Protein AF-A0AAV8XTF5-F1 (afdb_monomer_lite)

Sequence (205 aa):
MVLVPHVSVGIPQQLALTKILDKNVEILLPFRSWELVEFPSLSQTTRHTWPVKTTTKLETPRHVVVAFQINRKNKVTSNMSTFDNCNLTNIRVFLNSERYPYNDLFIDFKDNKYATLYEMFSNFRHSYYEIGNEPIFTPKEFKSISPITHIDCSRQKETIQSGSVVMRIEFETSENIPNDTTAYCLILHDRLFRYNPLTKIVRQV

Organism: NCBI:txid1586634

Foldseek 3Di:
DDDDDDDDDDPVVVVVVVVCQVVQPWDKDKDKDKDKFKDFWDFQDQKDKFFTDKAWPLFQFFKKKKFKDAPPPPPPPDDPQFTAPLQWQFKWKDFPPDIFPPDTQRAGLVVLSCVVQVVLQQCCCCVPVVDDRDHPDDSVCCNGGNSMGMTGPNPPDPDPDGDIITMMMMTGHPGTGDTRMMMMMMTMGMWMWIARPNVRDIDTD

pLDDT: mean 88.52, std 10.08, range [40.69, 97.94]

Structure (mmCIF, N/CA/C/O backbone):
data_AF-A0AAV8XTF5-F1
#
_entry.id   AF-A0AAV8XTF5-F1
#
loop_
_atom_site.group_PDB
_atom_site.id
_atom_site.type_symbol
_atom_site.label_atom_id
_atom_site.label_alt_id
_atom_site.label_comp_id
_atom_site.label_asym_id
_atom_site.label_entity_id
_atom_site.label_seq_id
_atom_site.pdbx_PDB_ins_code
_atom_site.Cartn_x
_atom_site.Cartn_y
_atom_site.Cartn_z
_atom_site.occupancy
_atom_site.B_iso_or_equiv
_atom_site.auth_seq_id
_atom_site.auth_comp_id
_atom_site.auth_asym_id
_atom_site.auth_atom_id
_atom_site.pdbx_PDB_model_num
ATOM 1 N N . MET A 1 1 ? 37.368 9.298 3.734 1.00 45.44 1 MET A N 1
ATOM 2 C CA . MET A 1 1 ? 37.425 8.933 2.303 1.00 45.44 1 MET A CA 1
ATOM 3 C C . MET A 1 1 ? 36.685 7.613 2.153 1.00 45.44 1 MET A C 1
ATOM 5 O O . MET A 1 1 ? 37.151 6.624 2.698 1.00 45.44 1 MET A O 1
ATOM 9 N N . VAL A 1 2 ? 35.487 7.607 1.563 1.00 40.69 2 VAL A N 1
ATOM 10 C CA . VAL A 1 2 ? 34.704 6.370 1.386 1.00 40.69 2 VAL A CA 1
ATOM 11 C C . VAL A 1 2 ? 35.238 5.670 0.137 1.00 40.69 2 VAL A C 1
ATOM 13 O O . VAL A 1 2 ? 35.158 6.233 -0.952 1.00 40.69 2 VAL A O 1
ATOM 16 N N . LEU A 1 3 ? 35.843 4.488 0.295 1.00 48.44 3 LEU A N 1
ATOM 17 C CA . LEU A 1 3 ? 36.238 3.646 -0.834 1.00 48.44 3 LEU A CA 1
ATOM 18 C C . LEU A 1 3 ? 34.961 3.110 -1.489 1.00 48.44 3 LEU A C 1
ATOM 20 O O . LEU A 1 3 ? 34.275 2.266 -0.916 1.00 48.44 3 LEU A O 1
ATOM 24 N N . VAL A 1 4 ? 34.634 3.605 -2.679 1.00 67.88 4 VAL A N 1
ATOM 25 C CA . VAL A 1 4 ? 33.615 2.979 -3.524 1.00 67.88 4 VAL A CA 1
ATOM 26 C C . VAL A 1 4 ? 34.281 1.774 -4.199 1.00 67.88 4 VAL A C 1
ATOM 28 O O . VAL A 1 4 ? 35.290 1.963 -4.882 1.00 67.88 4 VAL A O 1
ATOM 31 N N . PRO A 1 5 ? 33.791 0.540 -3.998 1.00 63.28 5 PRO A N 1
ATOM 32 C CA . PRO A 1 5 ? 34.391 -0.641 -4.605 1.00 63.28 5 PRO A CA 1
ATOM 33 C C . PRO A 1 5 ? 34.306 -0.549 -6.132 1.00 63.28 5 PRO A C 1
ATOM 35 O O . PRO A 1 5 ? 33.228 -0.392 -6.704 1.00 63.28 5 PRO A O 1
ATOM 38 N N . HIS A 1 6 ? 35.459 -0.638 -6.794 1.00 64.75 6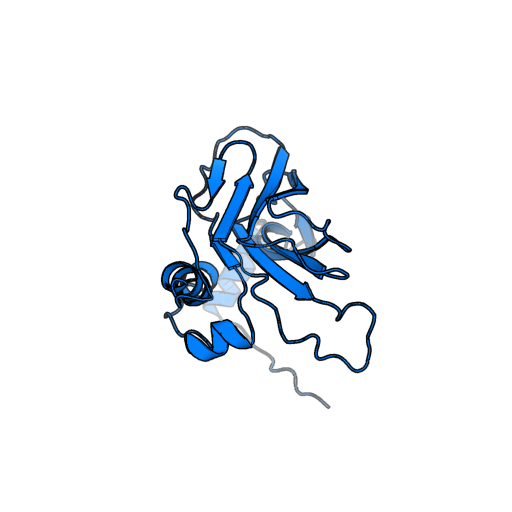 HIS A N 1
ATOM 39 C CA . HIS A 1 6 ? 35.542 -0.617 -8.248 1.00 64.75 6 HIS A CA 1
ATOM 40 C C . HIS A 1 6 ? 35.302 -2.030 -8.786 1.00 64.75 6 HIS A C 1
ATOM 42 O O . HIS A 1 6 ? 36.199 -2.872 -8.787 1.00 64.75 6 HIS A O 1
ATOM 48 N N . VAL A 1 7 ? 34.073 -2.301 -9.222 1.00 75.12 7 VAL A N 1
ATOM 49 C CA . VAL A 1 7 ? 33.708 -3.580 -9.839 1.00 75.12 7 VAL A CA 1
ATOM 50 C C . VAL A 1 7 ? 34.097 -3.537 -11.318 1.00 75.12 7 VAL A C 1
ATOM 52 O O . VAL A 1 7 ? 33.548 -2.745 -12.080 1.00 75.12 7 VAL A O 1
ATOM 55 N N . SER A 1 8 ? 35.050 -4.373 -11.732 1.00 79.62 8 SER A N 1
ATOM 56 C CA . SER A 1 8 ? 35.396 -4.581 -13.142 1.00 79.62 8 SER A CA 1
ATOM 57 C C . SER A 1 8 ? 34.746 -5.857 -13.676 1.00 79.62 8 SER A C 1
ATOM 59 O O . SER A 1 8 ? 34.614 -6.861 -12.978 1.00 79.62 8 SER A O 1
ATOM 61 N N . VAL A 1 9 ? 34.315 -5.812 -14.933 1.00 82.50 9 VAL A N 1
ATOM 62 C CA . VAL A 1 9 ? 33.762 -6.978 -15.627 1.00 82.50 9 VAL A CA 1
ATOM 63 C C . VAL A 1 9 ? 34.886 -7.895 -16.113 1.00 82.50 9 VAL A C 1
ATOM 65 O O . VAL A 1 9 ? 35.964 -7.428 -16.479 1.00 82.50 9 VAL A O 1
ATOM 68 N N . GLY A 1 10 ? 34.631 -9.203 -16.148 1.00 87.94 10 GLY A N 1
ATOM 69 C CA . GLY A 1 10 ? 35.534 -10.152 -16.798 1.00 87.94 10 GLY A CA 1
ATOM 70 C C . GLY A 1 10 ? 35.640 -9.892 -18.305 1.00 87.94 10 GLY A C 1
ATOM 71 O O . GLY A 1 10 ? 34.723 -9.348 -18.924 1.00 87.94 10 GLY A O 1
ATOM 72 N N . ILE A 1 11 ? 36.753 -10.314 -18.912 1.00 83.44 11 ILE A N 1
ATOM 73 C CA . ILE A 1 11 ? 37.034 -10.130 -20.350 1.00 83.44 11 ILE A CA 1
ATOM 74 C C . ILE A 1 11 ? 35.876 -10.620 -21.254 1.00 83.44 11 ILE A C 1
ATOM 76 O O . ILE A 1 11 ? 35.511 -9.897 -22.185 1.00 83.44 11 ILE A O 1
ATOM 80 N N . PRO A 1 12 ? 35.231 -11.781 -21.000 1.00 86.31 12 PRO A N 1
ATOM 81 C CA . PRO A 1 12 ? 34.096 -12.230 -21.814 1.00 86.31 12 PRO A CA 1
ATOM 82 C C . PRO A 1 12 ? 32.889 -11.283 -21.751 1.00 86.31 12 PRO A C 1
ATOM 84 O O . PRO A 1 12 ? 32.272 -10.989 -22.775 1.00 86.31 12 PRO A O 1
ATOM 87 N N . GLN A 1 13 ? 32.563 -10.779 -20.559 1.00 85.62 13 GLN A N 1
ATOM 88 C CA . GLN A 1 13 ? 31.460 -9.843 -20.341 1.00 85.62 13 GLN A CA 1
ATOM 89 C C . GLN A 1 13 ? 31.774 -8.476 -20.953 1.00 85.62 13 GLN A C 1
ATOM 91 O O . GLN A 1 13 ? 30.894 -7.854 -21.544 1.00 85.62 13 GLN A O 1
ATOM 96 N N . GLN A 1 14 ? 33.033 -8.038 -20.881 1.00 85.56 14 GLN A N 1
ATOM 97 C CA . GLN A 1 14 ? 33.496 -6.818 -21.535 1.00 85.56 14 GLN A CA 1
ATOM 98 C C . GLN A 1 14 ? 33.287 -6.888 -23.053 1.00 85.56 14 GLN A C 1
ATOM 100 O O . GLN A 1 14 ? 32.662 -5.997 -23.617 1.00 85.56 14 GLN A O 1
ATOM 105 N N . LEU A 1 15 ? 33.717 -7.976 -23.701 1.00 86.00 15 LEU A N 1
ATOM 106 C CA . LEU A 1 15 ? 33.500 -8.208 -25.136 1.00 86.00 15 LEU A CA 1
ATOM 107 C C . LEU A 1 15 ? 32.011 -8.211 -25.515 1.00 86.00 15 LEU A C 1
ATOM 109 O O . LEU A 1 15 ? 31.638 -7.687 -26.565 1.00 86.00 15 LEU A O 1
ATOM 113 N N . ALA A 1 16 ? 31.152 -8.796 -24.676 1.00 83.62 16 ALA A N 1
ATOM 114 C CA . ALA A 1 16 ? 29.708 -8.793 -24.900 1.00 83.62 16 ALA A CA 1
ATOM 115 C C . ALA A 1 16 ? 29.118 -7.374 -24.826 1.00 83.62 16 ALA A C 1
ATOM 117 O O . ALA A 1 16 ? 28.351 -6.985 -25.706 1.00 83.62 16 ALA A O 1
ATOM 118 N N . LEU A 1 17 ? 29.517 -6.585 -23.825 1.00 81.94 17 LEU A N 1
ATOM 119 C CA . LEU A 1 17 ? 29.091 -5.192 -23.669 1.00 81.94 17 LEU A CA 1
ATOM 120 C C . LEU A 1 17 ? 29.590 -4.310 -24.821 1.00 81.94 17 LEU A C 1
ATOM 122 O O . LEU A 1 17 ? 28.820 -3.506 -25.344 1.00 81.94 17 LEU A O 1
ATOM 126 N N . THR A 1 18 ? 30.832 -4.500 -25.280 1.00 82.69 18 THR A N 1
ATOM 127 C CA . THR A 1 18 ? 31.373 -3.789 -26.451 1.00 82.69 18 THR A CA 1
ATOM 128 C C . THR A 1 18 ? 30.574 -4.103 -27.716 1.00 82.69 18 THR A C 1
ATOM 130 O O . THR A 1 18 ? 30.211 -3.188 -28.441 1.00 82.69 18 THR A O 1
ATOM 133 N N . LYS A 1 19 ? 30.168 -5.360 -27.942 1.00 83.94 19 LYS A N 1
ATOM 134 C CA . LYS A 1 19 ? 29.296 -5.706 -29.083 1.00 83.94 19 LYS A CA 1
ATOM 135 C C . LYS A 1 19 ? 27.919 -5.033 -29.023 1.00 83.94 19 LYS A C 1
ATOM 137 O O . LYS A 1 19 ? 27.348 -4.738 -30.070 1.00 83.94 19 LYS A O 1
ATOM 142 N N . ILE A 1 20 ? 27.362 -4.833 -27.826 1.00 81.12 20 ILE A N 1
ATOM 143 C CA . ILE A 1 20 ? 26.090 -4.112 -27.631 1.00 81.12 20 ILE A CA 1
ATOM 144 C C . ILE A 1 20 ? 26.273 -2.622 -27.954 1.00 81.12 20 ILE A C 1
ATOM 146 O O . ILE A 1 20 ? 25.430 -2.041 -28.639 1.00 81.12 20 ILE A O 1
ATOM 150 N N . LEU A 1 21 ? 27.394 -2.038 -27.513 1.00 80.81 21 LEU A N 1
ATOM 151 C CA . LEU A 1 21 ? 27.802 -0.665 -27.826 1.00 80.81 21 LEU A CA 1
ATOM 152 C C . LEU A 1 21 ? 27.981 -0.453 -29.336 1.00 80.81 21 LEU A C 1
ATOM 154 O O . LEU A 1 21 ? 27.374 0.461 -29.888 1.00 80.81 21 LEU A O 1
ATOM 158 N N . ASP A 1 22 ? 28.734 -1.328 -30.007 1.00 82.62 22 ASP A N 1
ATOM 159 C CA . ASP A 1 22 ? 29.030 -1.230 -31.444 1.00 82.62 22 ASP A CA 1
ATOM 160 C C . ASP A 1 22 ? 27.765 -1.317 -32.307 1.00 82.62 22 ASP A C 1
ATOM 162 O O . ASP A 1 22 ? 27.651 -0.661 -33.341 1.00 82.62 22 ASP A O 1
ATOM 166 N N . LYS A 1 23 ? 26.782 -2.117 -31.877 1.00 84.44 23 LYS A N 1
ATOM 167 C CA . LYS A 1 23 ? 25.495 -2.268 -32.570 1.00 84.44 23 LYS A CA 1
ATOM 168 C C . LYS A 1 23 ? 24.476 -1.179 -32.222 1.00 84.44 23 LYS A C 1
ATOM 170 O O . LYS A 1 23 ? 23.379 -1.206 -32.774 1.00 84.44 23 LYS A O 1
ATOM 175 N N . ASN A 1 24 ? 24.807 -0.256 -31.313 1.00 83.38 24 ASN A N 1
ATOM 176 C CA . ASN A 1 24 ? 23.912 0.793 -30.818 1.00 83.38 24 ASN A CA 1
ATOM 177 C C . ASN A 1 24 ? 22.535 0.252 -30.376 1.00 83.38 24 ASN A C 1
ATOM 179 O O . ASN A 1 24 ? 21.491 0.846 -30.652 1.00 83.38 24 ASN A O 1
ATOM 183 N N . VAL A 1 25 ? 22.527 -0.913 -29.722 1.00 84.94 25 VAL A N 1
ATOM 184 C CA . VAL A 1 25 ? 21.285 -1.537 -29.252 1.00 84.94 25 VAL A CA 1
ATOM 185 C C . VAL A 1 25 ? 20.828 -0.834 -27.979 1.00 84.94 25 VAL A C 1
ATOM 187 O O . VAL A 1 25 ? 21.579 -0.736 -27.007 1.00 84.94 25 VAL A O 1
ATOM 190 N N . GLU A 1 26 ? 19.586 -0.352 -27.978 1.00 86.75 26 GLU A N 1
ATOM 191 C CA . GLU A 1 26 ? 18.966 0.192 -26.772 1.00 86.75 26 GLU A CA 1
ATOM 192 C C . GLU A 1 26 ? 18.742 -0.917 -25.742 1.00 86.75 26 GLU A C 1
ATOM 194 O O . GLU A 1 26 ? 18.201 -1.981 -26.047 1.00 86.75 26 GLU A O 1
ATOM 199 N N . ILE A 1 27 ? 19.137 -0.648 -24.502 1.00 87.44 27 ILE A N 1
ATOM 200 C CA . ILE A 1 27 ? 18.962 -1.555 -23.375 1.00 87.44 27 ILE A CA 1
ATOM 201 C C . ILE A 1 27 ? 17.644 -1.211 -22.689 1.00 87.44 27 ILE A C 1
ATOM 203 O O . ILE A 1 27 ? 17.427 -0.072 -22.274 1.00 87.44 27 ILE A O 1
ATOM 207 N N . LEU A 1 28 ? 16.774 -2.208 -22.559 1.00 87.38 28 LEU A N 1
ATOM 208 C CA . LEU A 1 28 ? 15.549 -2.107 -21.780 1.00 87.38 28 LEU A CA 1
ATOM 209 C C . LEU A 1 28 ? 15.872 -2.301 -20.295 1.00 87.38 28 LEU A C 1
ATOM 211 O O . LEU A 1 28 ? 16.435 -3.323 -19.910 1.00 87.38 28 LEU A O 1
ATOM 215 N N . LEU A 1 29 ? 15.508 -1.330 -19.468 1.00 87.62 29 LEU A N 1
ATOM 216 C CA . LEU A 1 29 ? 15.755 -1.330 -18.035 1.00 87.62 29 LEU A CA 1
ATOM 217 C C . LEU A 1 29 ? 14.411 -1.279 -17.291 1.00 87.62 29 LEU A C 1
ATOM 219 O O . LEU A 1 29 ? 13.762 -0.227 -17.289 1.00 87.62 29 LEU A O 1
ATOM 223 N N . PRO A 1 30 ? 13.962 -2.393 -16.687 1.00 84.81 30 PRO A N 1
ATOM 224 C CA . PRO A 1 30 ? 12.802 -2.388 -15.809 1.00 84.81 30 PRO A CA 1
ATOM 225 C C . PRO A 1 30 ? 13.172 -1.780 -14.451 1.00 84.81 30 PRO A C 1
ATOM 227 O O . PRO A 1 30 ? 14.188 -2.128 -13.851 1.00 84.81 30 PRO A O 1
ATOM 230 N N . PHE A 1 31 ? 12.328 -0.884 -13.955 1.00 84.50 31 PHE A N 1
ATOM 231 C CA . PHE A 1 31 ? 12.445 -0.272 -12.639 1.00 84.50 31 PHE A CA 1
ATOM 232 C C . PHE A 1 31 ? 11.109 -0.338 -11.911 1.00 84.50 31 PHE A C 1
ATOM 234 O O . PHE A 1 31 ? 10.048 -0.206 -12.515 1.00 84.50 31 PHE A O 1
ATOM 241 N N . ARG A 1 32 ? 11.164 -0.467 -10.588 1.00 86.00 32 ARG A N 1
ATOM 242 C CA . ARG A 1 32 ? 10.001 -0.255 -9.728 1.00 86.00 32 ARG A CA 1
ATOM 243 C C . ARG A 1 32 ? 9.987 1.200 -9.287 1.00 86.00 32 ARG A C 1
ATOM 245 O O . ARG A 1 32 ? 10.997 1.722 -8.819 1.00 86.00 32 ARG A O 1
ATOM 252 N N . SER A 1 33 ? 8.840 1.845 -9.431 1.00 88.19 33 SER A N 1
ATOM 253 C CA . SER A 1 33 ? 8.592 3.176 -8.895 1.00 88.19 33 SER A CA 1
ATOM 254 C C . SER A 1 33 ? 7.491 3.102 -7.849 1.00 88.19 33 SER A C 1
ATOM 256 O O . SER A 1 33 ? 6.649 2.199 -7.865 1.00 88.19 33 SER A O 1
ATOM 258 N N . TRP A 1 34 ? 7.520 4.052 -6.922 1.00 91.69 34 TRP A N 1
ATOM 259 C CA . TRP A 1 34 ? 6.533 4.164 -5.869 1.00 91.69 34 TRP A CA 1
ATOM 260 C C . TRP A 1 34 ? 6.000 5.587 -5.783 1.00 91.69 34 TRP A C 1
ATOM 262 O O . TRP A 1 34 ? 6.708 6.553 -6.066 1.00 91.69 34 TRP A O 1
ATOM 272 N N . GLU A 1 35 ? 4.742 5.703 -5.387 1.00 92.44 35 GLU A N 1
ATOM 273 C CA . GLU A 1 35 ? 4.068 6.975 -5.160 1.00 92.44 35 GLU A CA 1
ATOM 274 C C . GLU A 1 35 ? 3.202 6.859 -3.912 1.00 92.44 35 GLU A C 1
ATOM 276 O O . GLU A 1 35 ? 2.514 5.857 -3.722 1.00 92.44 35 GLU A O 1
ATOM 281 N N . LEU A 1 36 ? 3.244 7.880 -3.061 1.00 94.50 36 LEU A N 1
ATOM 282 C CA . LEU A 1 36 ? 2.414 7.964 -1.868 1.00 94.50 36 LEU A CA 1
ATOM 283 C C . LEU A 1 36 ? 1.308 8.992 -2.097 1.00 94.50 36 LEU A C 1
ATOM 285 O O . LEU A 1 36 ? 1.590 10.158 -2.366 1.00 94.50 36 LEU A O 1
ATOM 289 N N . VAL A 1 37 ? 0.060 8.561 -1.950 1.00 95.44 37 VAL A N 1
ATOM 290 C CA . VAL A 1 37 ? -1.124 9.422 -1.986 1.00 95.44 37 VAL A CA 1
ATOM 291 C C . VAL A 1 37 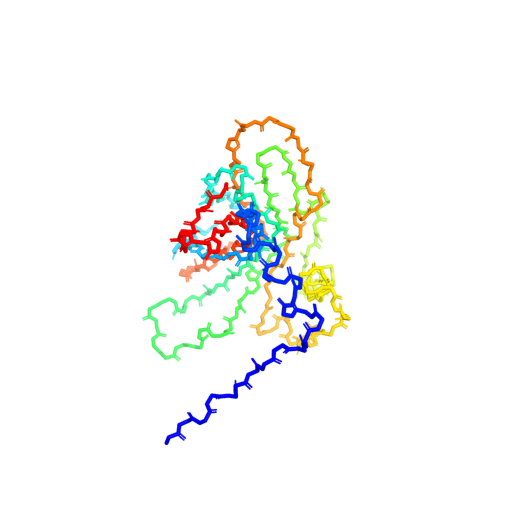? -1.755 9.434 -0.598 1.00 95.44 37 VAL A C 1
ATOM 293 O O . VAL A 1 37 ? -1.855 8.398 0.060 1.00 95.44 37 VAL A O 1
ATOM 296 N N . GLU A 1 38 ? -2.178 10.607 -0.144 1.00 94.75 38 GLU A N 1
ATOM 297 C CA . GLU A 1 38 ? -2.766 10.805 1.180 1.00 94.75 38 GLU A CA 1
ATOM 298 C C . GLU A 1 38 ? -4.237 11.223 1.068 1.00 94.75 38 GLU A C 1
ATOM 300 O O . GLU A 1 38 ? -4.582 12.088 0.261 1.00 94.75 38 GLU A O 1
ATOM 305 N N . PHE A 1 39 ? -5.092 10.653 1.922 1.00 94.88 39 PHE A N 1
ATOM 306 C CA . PHE A 1 39 ? -6.408 11.198 2.245 1.00 94.88 39 PHE A CA 1
ATOM 307 C C . PHE A 1 39 ? -6.310 11.894 3.614 1.00 94.88 39 PHE A C 1
ATOM 309 O O . PHE A 1 39 ? -6.318 11.221 4.648 1.00 94.88 39 PHE A O 1
ATOM 316 N N . PRO A 1 40 ? -6.214 13.236 3.641 1.00 89.81 40 PRO A N 1
ATOM 317 C CA . PRO A 1 40 ? -5.774 13.982 4.817 1.00 89.81 40 PRO A CA 1
ATOM 318 C C . PRO A 1 40 ? -6.728 13.951 6.015 1.00 89.81 40 PRO A C 1
ATOM 320 O O . PRO A 1 40 ? -6.275 14.206 7.126 1.00 89.81 40 PRO A O 1
ATOM 323 N N . SER A 1 41 ? -8.024 13.727 5.798 1.00 92.19 41 SER A N 1
ATOM 324 C CA . SER A 1 41 ? -9.022 13.612 6.864 1.00 92.19 41 SER A CA 1
ATOM 325 C C . SER A 1 41 ? -10.226 12.826 6.357 1.00 92.19 41 SER A C 1
ATOM 327 O O . SER A 1 41 ? -10.871 13.235 5.388 1.00 92.19 41 SER A O 1
ATOM 329 N N . LEU A 1 42 ? -10.499 11.684 6.985 1.00 93.88 42 LEU A N 1
ATOM 330 C CA . LEU A 1 42 ? -11.657 10.847 6.685 1.00 93.88 42 LEU A CA 1
ATOM 331 C C . LEU A 1 42 ? -12.912 11.357 7.401 1.00 93.88 42 LEU A C 1
ATOM 333 O O . LEU A 1 42 ? -12.857 11.808 8.544 1.00 93.88 42 LEU A O 1
ATOM 337 N N . SER A 1 43 ? -14.070 11.237 6.748 1.00 93.56 43 SER A N 1
ATOM 338 C CA . SER A 1 43 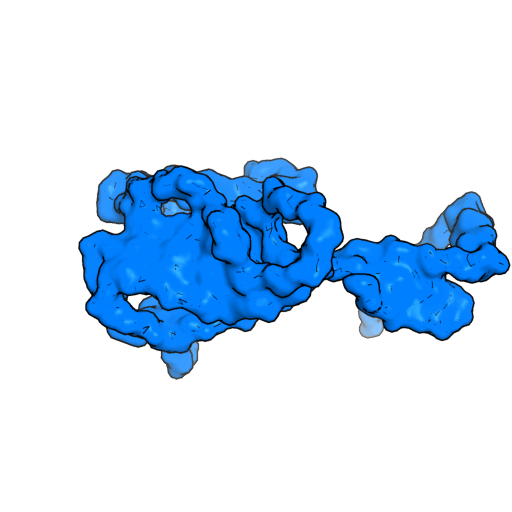? -15.362 11.508 7.385 1.00 93.56 43 SER A CA 1
ATOM 339 C C . SER A 1 43 ? -15.689 10.478 8.474 1.00 93.56 43 SER A C 1
ATOM 341 O O . SER A 1 43 ? -15.275 9.322 8.406 1.00 93.56 43 SER A O 1
ATOM 343 N N . GLN A 1 44 ? -16.504 10.862 9.458 1.00 95.38 44 GLN A N 1
ATOM 344 C CA . GLN A 1 44 ? -16.956 9.967 10.534 1.00 95.38 44 GLN A CA 1
ATOM 345 C C . GLN A 1 44 ? -18.074 9.018 10.070 1.00 95.38 44 GLN A C 1
ATOM 347 O O . GLN A 1 44 ? -19.184 9.016 10.597 1.00 95.38 44 GLN A O 1
ATOM 352 N N . THR A 1 45 ? -17.789 8.226 9.044 1.00 96.31 45 THR A N 1
ATOM 353 C CA . THR A 1 45 ? -18.692 7.235 8.455 1.00 96.31 45 THR A CA 1
ATOM 354 C C . THR A 1 45 ? -18.052 5.853 8.503 1.00 96.31 45 THR A C 1
ATOM 356 O O . THR A 1 45 ? -16.837 5.724 8.663 1.00 96.31 45 THR A O 1
ATOM 359 N N . THR A 1 46 ? -18.870 4.811 8.359 1.00 96.94 46 THR A N 1
ATOM 360 C CA . THR A 1 46 ? -18.412 3.412 8.313 1.00 96.94 46 THR A CA 1
ATOM 361 C C . THR A 1 46 ? -17.998 2.945 6.924 1.00 96.94 46 THR A C 1
ATOM 363 O O . THR A 1 46 ? -17.375 1.900 6.787 1.00 96.94 46 THR A O 1
ATOM 366 N N . ARG A 1 47 ? -18.366 3.681 5.872 1.00 97.69 47 ARG A N 1
ATOM 367 C CA . ARG A 1 47 ? -18.060 3.343 4.480 1.00 97.69 47 ARG A CA 1
ATOM 368 C C . ARG A 1 47 ? -17.399 4.514 3.790 1.00 97.69 47 ARG A C 1
ATOM 370 O O . ARG A 1 47 ? -17.842 5.654 3.946 1.00 97.69 47 ARG A O 1
ATOM 377 N N . HIS A 1 48 ? -16.371 4.198 3.014 1.00 97.19 48 HIS A N 1
ATOM 378 C CA . HIS A 1 48 ? -15.543 5.174 2.326 1.00 97.19 48 HIS A CA 1
ATOM 379 C C . HIS A 1 48 ? -15.252 4.727 0.906 1.00 97.19 48 HIS A C 1
ATOM 381 O O . HIS A 1 48 ? -14.982 3.556 0.634 1.00 97.19 48 HIS A O 1
ATOM 387 N N . THR A 1 49 ? -15.277 5.695 0.001 1.00 96.69 49 THR A N 1
ATOM 388 C CA . THR A 1 49 ? -14.898 5.519 -1.394 1.00 96.69 49 THR A CA 1
ATOM 389 C C . THR A 1 49 ? -13.912 6.616 -1.741 1.00 96.69 49 THR A C 1
ATOM 391 O O . THR A 1 49 ? -14.258 7.795 -1.761 1.00 96.69 49 THR A O 1
ATOM 394 N N . TRP A 1 50 ? -12.673 6.223 -1.997 1.00 95.81 50 TRP A N 1
ATOM 395 C CA . TRP A 1 50 ? -11.563 7.127 -2.228 1.00 95.81 50 TRP A CA 1
ATOM 396 C C . TRP A 1 50 ? -11.054 6.990 -3.667 1.00 95.81 50 TRP A C 1
ATOM 398 O O . TRP A 1 50 ? -10.397 5.997 -3.991 1.00 95.81 50 TRP A O 1
ATOM 408 N N . PRO A 1 51 ? -11.349 7.954 -4.560 1.00 94.44 51 PRO A N 1
ATOM 409 C CA . PRO A 1 51 ? -10.683 8.031 -5.855 1.00 94.44 51 PRO A CA 1
ATOM 410 C C . PRO A 1 51 ? -9.229 8.459 -5.627 1.00 94.44 51 PRO A C 1
ATOM 412 O O . PRO A 1 51 ? -8.971 9.582 -5.202 1.00 94.44 51 PRO A O 1
ATOM 415 N N . VAL A 1 52 ? -8.285 7.551 -5.872 1.00 91.75 52 VAL A N 1
ATOM 416 C CA . VAL A 1 52 ? -6.873 7.772 -5.533 1.00 91.75 52 VAL A CA 1
ATOM 417 C C . VAL A 1 52 ? -6.167 8.501 -6.664 1.00 91.75 52 VAL A C 1
ATOM 419 O O . VAL A 1 52 ? -5.581 9.560 -6.459 1.00 91.75 52 VAL A O 1
ATOM 422 N N . LYS A 1 53 ? -6.206 7.925 -7.869 1.00 86.44 53 LYS A N 1
ATOM 423 C CA . LYS A 1 53 ? -5.474 8.445 -9.025 1.00 86.44 53 LYS A CA 1
ATOM 424 C C . LYS A 1 53 ? -6.026 7.886 -10.331 1.00 86.44 53 LYS A C 1
ATOM 426 O O . LYS A 1 53 ? -6.651 6.833 -10.356 1.00 86.44 53 LYS A O 1
ATOM 431 N N . THR A 1 54 ? -5.744 8.585 -11.426 1.00 78.56 54 THR A N 1
ATOM 432 C CA . THR A 1 54 ? -5.795 8.028 -12.782 1.00 78.56 54 THR A CA 1
ATOM 433 C C . THR A 1 54 ? -4.368 7.939 -13.319 1.00 78.56 54 THR A C 1
ATOM 435 O O . THR A 1 54 ? -3.688 8.961 -13.406 1.00 78.56 54 THR A O 1
ATOM 438 N N . THR A 1 55 ? -3.888 6.737 -13.630 1.00 74.81 55 THR A N 1
ATOM 439 C CA . THR A 1 55 ? -2.550 6.503 -14.194 1.00 74.81 55 THR A CA 1
ATOM 440 C C . THR A 1 55 ? -2.636 6.126 -15.669 1.00 74.81 55 THR A C 1
ATOM 442 O O . THR A 1 55 ? -3.693 5.756 -16.189 1.00 74.81 55 THR A O 1
ATOM 445 N N . THR A 1 56 ? -1.518 6.247 -16.383 1.00 72.56 56 THR A N 1
ATOM 446 C CA . THR A 1 56 ? -1.394 5.623 -17.706 1.00 72.56 56 THR A CA 1
ATOM 447 C C . THR A 1 56 ? -1.234 4.112 -17.534 1.00 72.56 56 THR A C 1
ATOM 449 O O . THR A 1 56 ? -0.757 3.651 -16.498 1.00 72.56 56 THR A O 1
ATOM 452 N N . LYS A 1 57 ? -1.589 3.317 -18.550 1.00 68.69 57 LYS A N 1
ATOM 453 C CA . LYS A 1 57 ? -1.444 1.854 -18.470 1.00 68.69 57 LYS A CA 1
ATOM 454 C C . LYS A 1 57 ? -0.004 1.382 -18.246 1.00 68.69 57 LYS A C 1
ATOM 456 O O . LYS A 1 57 ? 0.216 0.341 -17.633 1.00 68.69 57 LYS A O 1
ATOM 461 N N . LEU A 1 58 ? 0.973 2.148 -18.724 1.00 67.81 58 LEU A N 1
ATOM 462 C CA . LEU A 1 58 ? 2.393 1.866 -18.501 1.00 67.81 58 LEU A CA 1
ATOM 463 C C . LEU A 1 58 ? 2.758 1.941 -17.014 1.00 67.81 58 LEU A C 1
ATOM 465 O O . LEU A 1 58 ? 3.614 1.197 -16.560 1.00 67.81 58 LEU A O 1
ATOM 469 N N . GLU A 1 59 ? 2.052 2.777 -16.252 1.00 75.25 59 GLU A N 1
ATOM 470 C CA . GLU A 1 59 ? 2.228 2.973 -14.812 1.00 75.25 59 GLU A CA 1
ATOM 471 C C . GLU A 1 59 ? 1.091 2.317 -14.015 1.00 75.25 59 GLU A C 1
ATOM 473 O O . GLU A 1 59 ? 0.657 2.826 -12.978 1.00 75.25 59 GLU A O 1
ATOM 478 N N . THR A 1 60 ? 0.546 1.204 -14.514 1.00 80.75 60 THR A N 1
ATOM 479 C CA . THR A 1 60 ? -0.556 0.538 -13.814 1.00 80.75 60 THR A CA 1
ATOM 480 C C . THR A 1 60 ? -0.076 0.027 -12.447 1.00 80.75 60 THR A C 1
ATOM 482 O O . THR A 1 60 ? 0.948 -0.664 -12.392 1.00 80.75 60 THR A O 1
ATOM 485 N N . PRO A 1 61 ? -0.805 0.316 -11.350 1.00 88.06 61 PRO A N 1
ATOM 486 C CA . PRO A 1 61 ? -0.505 -0.221 -10.026 1.00 88.06 61 PRO A CA 1
ATOM 487 C C . PRO A 1 61 ? -0.360 -1.745 -10.042 1.00 88.06 61 PRO A C 1
ATOM 489 O O . PRO A 1 61 ? -1.236 -2.452 -10.532 1.00 88.06 61 PRO A O 1
ATOM 492 N N . ARG A 1 62 ? 0.741 -2.259 -9.492 1.00 91.06 62 ARG A N 1
ATOM 493 C CA . ARG A 1 62 ? 0.978 -3.701 -9.315 1.00 91.06 62 ARG A CA 1
ATOM 494 C C . ARG A 1 62 ? 0.776 -4.116 -7.867 1.00 91.06 62 ARG A C 1
ATOM 496 O O . ARG A 1 62 ? 0.169 -5.146 -7.613 1.00 91.06 62 ARG A O 1
ATOM 503 N N . HIS A 1 63 ? 1.220 -3.288 -6.928 1.00 94.06 63 HIS A N 1
ATOM 504 C CA . HIS A 1 63 ? 0.956 -3.488 -5.507 1.00 94.06 63 HIS A CA 1
ATOM 505 C C . HIS A 1 63 ? 0.427 -2.200 -4.907 1.00 94.06 63 HIS A C 1
ATOM 507 O O . HIS A 1 63 ? 0.917 -1.109 -5.208 1.00 94.06 63 HIS A O 1
ATOM 513 N N . VAL A 1 64 ? -0.562 -2.340 -4.040 1.00 95.56 64 VAL A N 1
ATOM 514 C CA . VAL A 1 64 ? -1.159 -1.228 -3.313 1.00 95.56 64 VAL A CA 1
ATOM 515 C C . VAL A 1 64 ? -1.046 -1.527 -1.832 1.00 95.56 64 VAL A C 1
ATOM 517 O O . VAL A 1 64 ? -1.438 -2.601 -1.386 1.00 95.56 64 VAL A O 1
ATOM 520 N N . VAL A 1 65 ? -0.510 -0.585 -1.064 1.00 97.00 65 VAL A N 1
ATOM 521 C CA . VAL A 1 65 ? -0.457 -0.678 0.395 1.00 97.00 65 VAL A CA 1
ATOM 522 C C . VAL A 1 65 ? -1.291 0.446 0.983 1.00 97.00 65 VAL A C 1
ATOM 524 O O . VAL A 1 65 ? -1.036 1.615 0.706 1.00 97.00 65 VAL A O 1
ATOM 527 N N . VAL A 1 66 ? -2.281 0.089 1.795 1.00 97.56 66 VAL A N 1
ATOM 528 C CA . VAL A 1 66 ? -3.173 1.036 2.468 1.00 97.56 66 VAL A CA 1
ATOM 529 C C . VAL A 1 66 ? -2.932 0.990 3.968 1.00 97.56 66 VAL A C 1
ATOM 531 O O . VAL A 1 66 ? -2.853 -0.090 4.557 1.00 97.56 66 VAL A O 1
ATOM 534 N N . ALA A 1 67 ? -2.818 2.159 4.585 1.00 97.31 67 ALA A N 1
ATOM 535 C CA . ALA A 1 67 ? -2.583 2.297 6.014 1.00 97.31 67 ALA A CA 1
ATOM 536 C C . ALA A 1 67 ? -3.362 3.482 6.587 1.00 97.31 67 ALA A C 1
ATOM 538 O O . ALA A 1 67 ? -3.623 4.458 5.883 1.00 97.31 67 ALA A O 1
ATOM 539 N N . PHE A 1 68 ? -3.691 3.415 7.875 1.00 96.94 68 PHE A N 1
ATOM 540 C CA . PHE A 1 68 ? -4.423 4.468 8.573 1.00 96.94 68 PHE A CA 1
ATOM 541 C C . PHE A 1 68 ? -3.652 4.944 9.798 1.00 96.94 68 PHE A C 1
ATOM 543 O O . PHE A 1 68 ? -2.970 4.161 10.463 1.00 96.94 68 PHE A O 1
ATOM 550 N N . GLN A 1 69 ? -3.772 6.234 10.094 1.00 96.19 69 GLN A N 1
ATOM 551 C CA . GLN A 1 69 ? -3.253 6.835 11.315 1.00 96.19 69 GLN A CA 1
ATOM 552 C C . GLN A 1 69 ? -4.293 7.753 11.934 1.00 96.19 69 GLN A C 1
ATOM 554 O O . GLN A 1 69 ? -4.759 8.697 11.304 1.00 96.19 69 GLN A O 1
ATOM 559 N N . ILE A 1 70 ? -4.601 7.513 13.199 1.00 94.88 70 ILE A N 1
ATOM 560 C CA . ILE A 1 70 ? -5.516 8.307 14.003 1.00 94.88 70 ILE A CA 1
ATOM 561 C C . ILE A 1 70 ? -4.702 9.349 14.761 1.00 94.88 70 ILE A C 1
ATOM 563 O O . ILE A 1 70 ? -3.774 9.014 15.500 1.00 94.88 70 ILE A O 1
ATOM 567 N N . ASN A 1 71 ? -5.066 10.618 14.601 1.00 92.75 71 ASN A N 1
ATOM 568 C CA . ASN A 1 71 ? -4.634 11.726 15.444 1.00 92.75 71 ASN A CA 1
ATOM 569 C C . ASN A 1 71 ? -3.105 11.938 15.522 1.00 92.75 71 ASN A C 1
ATOM 571 O O . ASN A 1 71 ? -2.602 12.444 16.526 1.00 92.75 71 ASN A O 1
ATOM 575 N N . ARG A 1 72 ? -2.359 11.543 14.479 1.00 90.94 72 ARG A N 1
ATOM 576 C CA . ARG A 1 72 ? -0.882 11.655 14.409 1.00 90.94 72 ARG A CA 1
ATOM 577 C C . ARG A 1 72 ? -0.390 12.765 13.488 1.00 90.94 72 ARG A C 1
ATOM 579 O O . ARG A 1 72 ? 0.723 13.261 13.659 1.00 90.94 72 ARG A O 1
ATOM 586 N N . LYS A 1 73 ? -1.201 13.169 12.512 1.00 86.88 73 LYS A N 1
ATOM 587 C CA . LYS A 1 73 ? -0.808 14.175 11.527 1.00 86.88 73 LYS A CA 1
ATOM 588 C C . LYS A 1 73 ? -0.455 15.497 12.212 1.00 86.88 73 LYS A C 1
ATOM 590 O O . LYS A 1 73 ? -1.191 15.974 13.070 1.00 86.88 73 LYS A O 1
ATOM 595 N N . ASN A 1 74 ? 0.676 16.083 11.818 1.00 85.12 74 ASN A N 1
ATOM 596 C CA . ASN A 1 74 ? 1.209 17.338 12.362 1.00 85.12 74 ASN A CA 1
ATOM 597 C C . ASN A 1 74 ? 1.502 17.320 13.878 1.00 85.12 74 ASN A C 1
ATOM 599 O O . ASN A 1 74 ? 1.646 18.382 14.484 1.00 85.12 74 ASN A O 1
ATOM 603 N N . LYS A 1 75 ? 1.627 16.138 14.503 1.00 86.62 75 LYS A N 1
ATOM 604 C CA . LYS A 1 75 ? 1.973 16.007 15.926 1.00 86.62 75 LYS A CA 1
ATOM 605 C C . LYS A 1 75 ? 3.375 15.447 16.109 1.00 86.62 75 LYS A C 1
ATOM 607 O O . LYS A 1 75 ? 3.586 14.242 16.058 1.00 86.62 75 LYS A O 1
ATOM 612 N N . VAL A 1 76 ? 4.322 16.334 16.407 1.00 84.81 76 VAL A N 1
ATOM 613 C CA . VAL A 1 76 ? 5.752 16.002 16.571 1.00 84.81 76 VAL A CA 1
ATOM 614 C C . VAL A 1 76 ? 6.007 14.974 17.683 1.00 84.81 76 VAL A C 1
ATOM 616 O O . VAL A 1 76 ? 6.946 14.193 17.602 1.00 84.81 76 VAL A O 1
ATOM 619 N N . THR A 1 77 ? 5.167 14.945 18.719 1.00 87.12 77 THR A N 1
ATOM 620 C CA . THR A 1 77 ? 5.313 14.027 19.862 1.00 87.12 77 THR A CA 1
ATOM 621 C C . THR A 1 77 ? 4.745 12.631 19.612 1.00 87.12 77 THR A C 1
ATOM 623 O O . THR A 1 77 ? 4.956 11.733 20.424 1.00 87.12 77 THR A O 1
ATOM 626 N N . SER A 1 78 ? 3.992 12.434 18.527 1.00 88.19 78 SER A N 1
ATOM 627 C CA . SER A 1 78 ? 3.307 11.171 18.250 1.00 88.19 78 SER A CA 1
ATOM 628 C C . SER A 1 78 ? 4.164 10.254 17.377 1.00 88.19 78 SER A C 1
ATOM 630 O O . SER A 1 78 ? 4.818 10.701 16.440 1.00 88.19 78 SER A O 1
ATOM 632 N N . ASN A 1 79 ? 4.148 8.948 17.656 1.00 87.62 79 ASN A N 1
ATOM 633 C CA . ASN A 1 79 ? 4.926 7.974 16.890 1.00 87.62 79 ASN A CA 1
ATOM 634 C C . ASN A 1 79 ? 4.290 7.704 15.511 1.00 87.62 79 ASN A C 1
ATOM 636 O O . ASN A 1 79 ? 3.330 6.936 15.398 1.00 87.62 79 ASN A O 1
ATOM 640 N N . MET A 1 80 ? 4.863 8.308 14.465 1.00 87.31 80 MET A N 1
ATOM 641 C CA . MET A 1 80 ? 4.430 8.172 13.066 1.00 87.31 80 MET A CA 1
ATOM 642 C C . MET A 1 80 ? 4.777 6.821 12.422 1.00 87.31 80 MET A C 1
ATOM 644 O O . MET A 1 80 ? 4.322 6.554 11.315 1.00 87.31 80 MET A O 1
ATOM 648 N N . SER A 1 81 ? 5.551 5.960 13.084 1.00 88.94 81 SER A N 1
ATOM 649 C CA . SER A 1 81 ? 5.898 4.625 12.571 1.00 88.94 81 SER A CA 1
ATOM 650 C C . SER A 1 81 ? 4.849 3.559 12.905 1.00 88.94 81 SER A C 1
ATOM 652 O O . SER A 1 81 ? 5.018 2.400 12.540 1.00 88.94 81 SER A O 1
ATOM 654 N N . THR A 1 82 ? 3.791 3.935 13.629 1.00 93.19 82 THR A N 1
ATOM 655 C CA . THR A 1 82 ? 2.689 3.039 1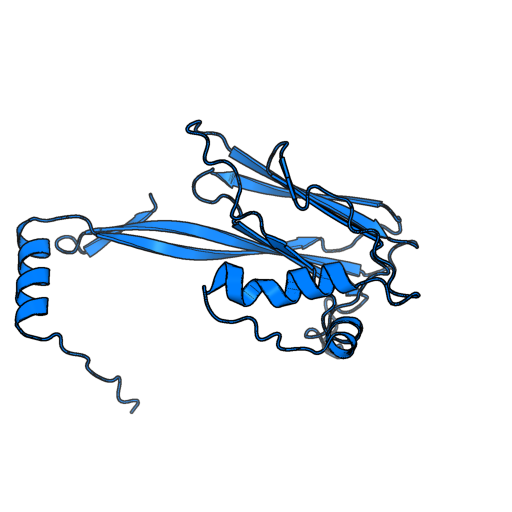4.004 1.00 93.19 82 THR A CA 1
ATOM 656 C C . THR A 1 82 ? 1.439 3.355 13.198 1.00 93.19 82 THR A C 1
ATOM 658 O O . THR A 1 82 ? 1.182 4.515 12.868 1.00 93.19 82 THR A O 1
ATOM 661 N N . PHE A 1 83 ? 0.657 2.325 12.908 1.00 95.88 83 PHE A N 1
ATOM 662 C CA . PHE A 1 83 ? -0.592 2.422 12.164 1.00 95.88 83 PHE A CA 1
ATOM 663 C C . PHE A 1 83 ? -1.740 1.849 12.988 1.00 95.88 83 PHE A C 1
ATOM 665 O O . PHE A 1 83 ? -1.531 1.017 13.871 1.00 95.88 83 PHE A O 1
ATOM 672 N N . ASP A 1 84 ? -2.958 2.291 12.694 1.00 96.56 84 ASP A N 1
ATOM 673 C CA . ASP A 1 84 ? -4.158 1.849 13.395 1.00 96.56 84 ASP A CA 1
ATOM 674 C C . ASP A 1 84 ? -5.037 1.001 12.481 1.00 96.56 84 ASP A C 1
ATOM 676 O O . ASP A 1 84 ? -5.099 1.201 11.269 1.00 96.56 84 ASP A O 1
ATOM 680 N N . ASN A 1 85 ? -5.738 0.038 13.074 1.00 95.31 85 ASN A N 1
ATOM 681 C CA . ASN A 1 85 ? -6.595 -0.879 12.326 1.00 95.31 85 ASN A CA 1
ATOM 682 C C . ASN A 1 85 ? -7.947 -0.259 11.930 1.00 95.31 85 ASN A C 1
ATOM 684 O O . ASN A 1 85 ? -8.663 -0.851 11.128 1.00 95.31 85 ASN A O 1
ATOM 688 N N . CYS A 1 86 ? -8.312 0.889 12.520 1.00 94.81 86 CYS A N 1
ATOM 689 C CA . CYS A 1 86 ? -9.581 1.604 12.329 1.00 94.81 86 CYS A CA 1
ATOM 690 C C . CYS A 1 86 ? -10.844 0.720 12.390 1.00 94.81 86 CYS A C 1
ATOM 692 O O . CYS A 1 86 ? -11.873 1.085 11.828 1.00 94.81 86 CYS A O 1
ATOM 694 N N . ASN A 1 87 ? -10.775 -0.441 13.054 1.00 95.75 87 ASN A N 1
ATOM 695 C CA . ASN A 1 87 ? -11.815 -1.471 13.033 1.00 95.75 87 ASN A CA 1
ATOM 696 C C . ASN A 1 87 ? -12.305 -1.817 11.614 1.00 95.75 87 ASN A C 1
ATOM 698 O O . ASN A 1 87 ? -13.505 -1.962 11.366 1.00 95.75 87 ASN A O 1
ATOM 702 N N . LEU A 1 88 ? -11.356 -1.929 10.682 1.00 97.06 88 LEU A N 1
ATOM 703 C CA . LEU A 1 88 ? -11.583 -2.314 9.295 1.00 97.06 88 LEU A CA 1
ATOM 704 C C . LEU A 1 88 ? -12.255 -3.690 9.213 1.00 97.06 88 LEU A C 1
ATOM 706 O O . LEU A 1 88 ? -11.777 -4.654 9.810 1.00 97.06 88 LEU A O 1
ATOM 710 N N . THR A 1 89 ? -13.338 -3.770 8.443 1.00 97.38 89 THR A N 1
ATOM 711 C CA . THR A 1 89 ? -14.076 -5.010 8.163 1.00 97.38 89 THR A CA 1
ATOM 712 C C . THR A 1 89 ? -13.878 -5.484 6.734 1.00 97.38 89 THR A C 1
ATOM 714 O O . THR A 1 89 ? -13.899 -6.685 6.460 1.00 97.38 89 THR A O 1
ATOM 717 N N . ASN A 1 90 ? -13.660 -4.558 5.803 1.00 97.75 90 ASN A N 1
ATOM 718 C CA . ASN A 1 90 ? -13.428 -4.892 4.410 1.00 97.75 90 ASN A CA 1
ATOM 719 C C . ASN A 1 90 ? -12.624 -3.796 3.712 1.00 97.75 90 ASN A C 1
ATOM 721 O O . ASN A 1 90 ? -12.778 -2.615 4.018 1.00 97.75 90 ASN A O 1
ATOM 725 N N . ILE A 1 91 ? -11.795 -4.180 2.748 1.00 97.69 91 ILE A N 1
ATOM 726 C CA . ILE A 1 91 ? -11.044 -3.248 1.911 1.00 97.69 91 ILE A CA 1
ATOM 727 C C . ILE A 1 91 ? -10.805 -3.860 0.540 1.00 97.69 91 ILE A C 1
ATOM 729 O O . ILE A 1 91 ? -10.513 -5.048 0.409 1.00 97.69 91 ILE A O 1
ATOM 733 N N . ARG A 1 92 ? -10.949 -3.031 -0.488 1.00 96.69 92 ARG A N 1
ATOM 734 C CA . ARG A 1 92 ? -10.795 -3.418 -1.883 1.00 96.69 92 ARG A CA 1
ATOM 735 C C . ARG A 1 92 ? -10.298 -2.248 -2.719 1.00 96.69 92 ARG A C 1
ATOM 737 O O . ARG A 1 92 ? -10.673 -1.097 -2.510 1.00 96.69 92 ARG A O 1
ATOM 744 N N . VAL A 1 93 ? -9.463 -2.569 -3.688 1.00 95.81 93 VAL A N 1
ATOM 745 C CA . VAL A 1 93 ? -8.970 -1.683 -4.732 1.00 95.81 93 VAL A CA 1
ATOM 746 C C . VAL A 1 93 ? -9.704 -2.026 -6.017 1.00 95.81 93 VAL A C 1
ATOM 748 O O . VAL A 1 93 ? -9.817 -3.190 -6.395 1.00 95.81 93 VAL A O 1
ATOM 751 N N . PHE A 1 94 ? -10.174 -0.997 -6.701 1.00 94.19 94 PHE A N 1
ATOM 752 C CA . PHE A 1 94 ? -10.655 -1.075 -8.064 1.00 94.19 94 PHE A CA 1
ATOM 753 C C . PHE A 1 94 ? -9.616 -0.465 -8.991 1.00 94.19 94 PHE A C 1
ATOM 755 O O . PHE A 1 94 ? -9.225 0.690 -8.808 1.00 94.19 94 PHE A O 1
ATOM 762 N N . LEU A 1 95 ? -9.197 -1.240 -9.986 1.00 91.06 95 LEU A N 1
ATOM 763 C CA . LEU A 1 95 ? -8.455 -0.759 -11.143 1.00 91.06 95 LEU A CA 1
ATOM 764 C C . LEU A 1 95 ? -9.422 -0.790 -12.326 1.00 91.06 95 LEU A C 1
ATOM 766 O O . LEU A 1 95 ? -9.771 -1.854 -12.839 1.00 91.06 95 LEU A O 1
ATOM 770 N N . ASN A 1 96 ? -9.918 0.381 -12.720 1.00 89.06 96 ASN A N 1
ATOM 771 C CA . ASN A 1 96 ? -11.087 0.520 -13.585 1.00 89.06 96 ASN A CA 1
ATOM 772 C C . ASN A 1 96 ? -12.291 -0.258 -13.017 1.00 89.06 96 ASN A C 1
ATOM 774 O O . ASN A 1 96 ? -12.847 0.123 -11.989 1.00 89.06 96 ASN A O 1
ATOM 778 N N . SER A 1 97 ? -12.698 -1.340 -13.683 1.00 86.31 97 SER A N 1
ATOM 779 C CA . SER A 1 97 ? -13.810 -2.204 -13.264 1.00 86.31 97 SER A CA 1
ATOM 780 C C . SER A 1 97 ? -13.352 -3.500 -12.589 1.00 86.31 97 SER A C 1
ATOM 782 O O . SER A 1 97 ? -14.195 -4.252 -12.105 1.00 86.31 97 SER A O 1
ATOM 784 N N . GLU A 1 98 ? -12.048 -3.787 -12.557 1.00 90.69 98 GLU A N 1
ATOM 785 C CA . GLU A 1 98 ? -11.513 -4.980 -11.896 1.00 90.69 98 GLU A CA 1
ATOM 786 C C . GLU A 1 98 ? -11.289 -4.721 -10.407 1.00 90.69 98 GLU A C 1
ATOM 788 O O . GLU A 1 98 ? -10.812 -3.655 -10.018 1.00 90.69 98 GLU A O 1
ATOM 793 N N . ARG A 1 99 ? -11.631 -5.708 -9.575 1.00 92.94 99 ARG A N 1
ATOM 794 C CA . ARG A 1 99 ? -11.641 -5.608 -8.113 1.00 92.94 99 ARG A CA 1
ATOM 795 C C . ARG A 1 99 ? -10.587 -6.526 -7.492 1.00 92.94 99 ARG A C 1
ATOM 797 O O . ARG A 1 99 ? -10.540 -7.711 -7.810 1.00 92.94 99 ARG A O 1
ATOM 804 N N . TYR A 1 100 ? -9.832 -5.995 -6.533 1.00 94.56 100 TYR A N 1
ATOM 805 C CA . TYR A 1 100 ? -8.784 -6.693 -5.791 1.00 94.56 100 TYR A CA 1
ATOM 806 C C . TYR A 1 100 ? -8.902 -6.409 -4.282 1.00 94.56 100 TYR A C 1
ATOM 808 O O . TYR A 1 100 ? -8.916 -5.245 -3.897 1.00 94.56 100 TYR A O 1
ATOM 816 N N . PRO A 1 101 ? -8.951 -7.417 -3.400 1.00 94.44 101 PRO A N 1
ATOM 817 C CA . PRO A 1 101 ? -9.209 -8.819 -3.709 1.00 94.44 101 PRO A CA 1
ATOM 818 C C . PRO A 1 101 ? -10.628 -9.021 -4.274 1.00 94.44 101 PRO A C 1
ATOM 820 O O . PRO A 1 101 ? -11.539 -8.220 -4.045 1.00 94.44 101 PRO A O 1
ATOM 823 N N . TYR A 1 102 ? -10.815 -10.117 -5.012 1.00 91.62 102 TYR A N 1
ATOM 824 C CA . TYR A 1 102 ? -12.105 -10.470 -5.617 1.00 91.62 102 TYR A CA 1
ATOM 825 C C . TYR A 1 102 ? -13.188 -10.752 -4.569 1.00 91.62 102 TYR A C 1
ATOM 827 O O . TYR A 1 102 ? -14.333 -10.340 -4.740 1.00 91.62 102 TYR A O 1
ATOM 835 N N . ASN A 1 103 ? -12.811 -11.410 -3.473 1.00 93.75 103 ASN A N 1
ATOM 836 C CA . ASN A 1 103 ? -13.708 -11.730 -2.367 1.00 93.75 103 ASN A CA 1
ATOM 837 C C . ASN A 1 103 ? -13.657 -10.644 -1.290 1.00 93.75 103 ASN A C 1
ATOM 839 O O . ASN A 1 103 ? -12.674 -9.910 -1.170 1.00 93.75 103 ASN A O 1
ATOM 843 N N . ASP A 1 104 ? -14.723 -10.542 -0.504 1.00 94.69 104 ASP A N 1
ATOM 844 C CA . ASP A 1 104 ? -14.727 -9.740 0.718 1.00 94.69 104 ASP A CA 1
ATOM 845 C C . ASP A 1 104 ? -13.851 -10.397 1.793 1.00 94.69 104 ASP A C 1
ATOM 847 O O . ASP A 1 104 ? -13.754 -11.623 1.868 1.00 94.69 104 ASP A O 1
ATOM 851 N N . LEU A 1 105 ? -13.199 -9.572 2.617 1.00 94.75 105 LEU A N 1
ATOM 852 C CA . LEU A 1 105 ? -12.239 -10.052 3.617 1.00 94.75 105 LEU A CA 1
ATOM 853 C C . LEU A 1 105 ? -12.878 -10.426 4.964 1.00 94.75 105 LEU A C 1
ATOM 855 O O . LEU A 1 105 ? -12.272 -11.187 5.712 1.00 94.75 105 LEU A O 1
ATOM 859 N N . PHE A 1 106 ? -14.071 -9.898 5.270 1.00 94.38 106 PHE A N 1
ATOM 860 C CA . PHE A 1 106 ? -14.819 -10.136 6.518 1.00 94.38 106 PHE A CA 1
ATOM 861 C C . PHE A 1 106 ? -13.945 -10.077 7.786 1.00 94.38 106 PHE A C 1
ATOM 863 O O . PHE A 1 106 ? -13.953 -10.982 8.622 1.00 94.38 106 PHE A O 1
ATOM 870 N N . ILE A 1 107 ? -13.166 -9.004 7.901 1.00 96.38 107 ILE A N 1
ATOM 871 C CA . ILE A 1 107 ? -12.205 -8.794 8.982 1.00 96.38 107 ILE A CA 1
ATOM 872 C C . ILE A 1 107 ? -12.946 -8.375 10.255 1.00 96.38 107 ILE A C 1
ATOM 874 O O . ILE A 1 107 ? -13.895 -7.595 10.217 1.00 96.38 107 ILE A O 1
ATOM 878 N N . ASP A 1 108 ? -12.481 -8.860 11.401 1.00 96.12 108 ASP A N 1
ATOM 879 C CA . ASP A 1 108 ? -12.885 -8.356 12.709 1.00 96.12 108 ASP A CA 1
ATOM 880 C C . ASP A 1 108 ? -11.686 -8.359 13.663 1.00 96.12 108 ASP A C 1
ATOM 882 O O . ASP A 1 108 ? -11.211 -9.398 14.129 1.00 96.12 108 ASP A O 1
ATOM 886 N N . PHE A 1 109 ? -11.177 -7.170 13.977 1.00 93.56 109 PHE A N 1
ATOM 887 C CA . PHE A 1 109 ? -10.059 -7.027 14.902 1.00 93.56 109 PHE A CA 1
ATOM 888 C C . PHE A 1 109 ? -10.441 -7.288 16.363 1.00 93.56 109 PHE A C 1
ATOM 890 O O . PHE A 1 109 ? -9.562 -7.672 17.139 1.00 93.56 109 PHE A O 1
ATOM 897 N N . LYS A 1 110 ? -11.706 -7.114 16.760 1.00 93.75 110 LYS A N 1
ATOM 898 C CA . LYS A 1 110 ? -12.175 -7.363 18.134 1.00 93.75 110 LYS A CA 1
ATOM 899 C C . LYS A 1 110 ? -12.195 -8.868 18.410 1.00 93.75 110 LYS A C 1
ATOM 901 O O . LYS A 1 110 ? -11.628 -9.307 19.408 1.00 93.75 110 LYS A O 1
ATOM 906 N N . ASP A 1 111 ? -12.675 -9.646 17.444 1.00 94.69 111 ASP A N 1
ATOM 907 C CA . ASP A 1 111 ? -12.723 -11.115 17.492 1.00 94.69 111 ASP A CA 1
ATOM 908 C C . ASP A 1 111 ? -11.418 -11.811 17.049 1.00 94.69 111 ASP A C 1
ATOM 910 O O . ASP A 1 111 ? -11.354 -13.037 16.969 1.00 94.69 111 ASP A O 1
ATOM 914 N N . ASN A 1 112 ? -10.356 -11.055 16.745 1.00 94.38 112 ASN A N 1
ATOM 915 C CA . ASN A 1 112 ? -9.095 -11.562 16.177 1.00 94.38 112 ASN A CA 1
ATOM 916 C C . ASN A 1 112 ? -9.231 -12.281 14.816 1.00 94.38 112 ASN A C 1
ATOM 918 O O . ASN A 1 112 ? -8.364 -13.064 14.426 1.00 94.38 112 ASN A O 1
ATOM 922 N N . LYS A 1 113 ? -10.274 -11.973 14.046 1.00 96.00 113 LYS A N 1
ATOM 923 C CA . LYS A 1 113 ? -10.489 -12.456 12.677 1.00 96.00 113 LYS A CA 1
ATOM 924 C C . LYS A 1 113 ? -9.784 -11.538 11.674 1.00 96.00 113 LYS A C 1
ATOM 926 O O . LYS A 1 113 ? -10.420 -10.799 10.937 1.00 96.00 113 LYS A O 1
ATOM 931 N N . TYR A 1 114 ? -8.454 -11.557 11.655 1.00 96.06 114 TYR A N 1
ATOM 932 C CA . TYR A 1 114 ? -7.641 -10.761 10.714 1.00 96.06 114 TYR A CA 1
ATOM 933 C C . TYR A 1 114 ? -6.542 -11.585 10.025 1.00 96.06 114 TYR A C 1
ATOM 935 O O . TYR A 1 114 ? -5.614 -11.031 9.436 1.00 96.06 114 TYR A O 1
ATOM 943 N N . ALA A 1 115 ? -6.644 -12.916 10.080 1.00 95.25 115 ALA A N 1
ATOM 944 C CA . ALA A 1 115 ? -5.652 -13.830 9.518 1.00 95.25 115 ALA A CA 1
ATOM 945 C C . ALA A 1 115 ? -5.430 -13.600 8.016 1.00 95.25 115 ALA A C 1
ATOM 947 O O . ALA A 1 115 ? -4.285 -13.519 7.585 1.00 95.25 115 ALA A O 1
ATOM 948 N N . THR A 1 116 ? -6.503 -13.400 7.243 1.00 95.31 116 THR A N 1
ATOM 949 C CA . THR A 1 116 ? -6.415 -13.117 5.802 1.00 95.31 116 THR A CA 1
ATOM 950 C C . THR A 1 116 ? -5.636 -11.834 5.526 1.00 95.31 116 THR A C 1
ATOM 952 O O . THR A 1 116 ? -4.786 -11.802 4.643 1.00 95.31 116 THR A O 1
ATOM 955 N N . LEU A 1 117 ? -5.858 -10.784 6.321 1.00 95.56 117 LEU A N 1
ATOM 956 C CA . LEU A 1 117 ? -5.126 -9.529 6.174 1.00 95.56 117 LEU A CA 1
ATOM 957 C C . LEU A 1 117 ? -3.631 -9.706 6.487 1.00 95.56 117 LEU A C 1
ATOM 959 O O . LEU A 1 117 ? -2.772 -9.204 5.763 1.00 95.56 117 LEU A O 1
ATOM 963 N N . TYR A 1 118 ? -3.320 -10.460 7.543 1.00 96.19 118 TYR A N 1
ATOM 964 C CA . TYR A 1 118 ? -1.943 -10.772 7.917 1.00 96.19 118 TYR A CA 1
ATOM 965 C C . TYR A 1 118 ? -1.233 -11.657 6.880 1.00 96.19 118 TYR A C 1
ATOM 967 O O . TYR A 1 118 ? -0.044 -11.473 6.613 1.00 96.19 118 TYR A O 1
ATOM 975 N N . GLU A 1 119 ? -1.946 -12.596 6.263 1.00 94.75 119 GLU A N 1
ATOM 976 C CA . GLU A 1 119 ? -1.432 -13.415 5.165 1.00 94.75 119 GLU A CA 1
ATOM 977 C C . GLU A 1 119 ? -1.093 -12.547 3.947 1.00 94.75 119 GLU A C 1
ATOM 979 O O . GLU A 1 119 ? 0.008 -12.650 3.404 1.00 94.75 119 GLU A O 1
ATOM 984 N N . MET A 1 120 ? -1.988 -11.630 3.562 1.00 94.88 120 MET A N 1
ATOM 985 C CA . MET A 1 120 ? -1.733 -10.676 2.478 1.00 94.88 120 MET A CA 1
ATOM 986 C C . MET A 1 120 ? -0.489 -9.819 2.753 1.00 94.88 120 MET A C 1
ATOM 988 O O . MET A 1 120 ? 0.331 -9.625 1.854 1.00 94.88 120 MET A O 1
ATOM 992 N N . PHE A 1 121 ? -0.314 -9.351 3.993 1.00 94.62 121 PHE A N 1
ATOM 993 C CA . PHE A 1 121 ? 0.891 -8.644 4.435 1.00 94.62 121 PHE A CA 1
ATOM 994 C C . PHE A 1 121 ? 2.147 -9.524 4.342 1.00 94.62 121 PHE A C 1
ATOM 996 O O . PHE A 1 121 ? 3.155 -9.109 3.771 1.00 94.62 121 PHE A O 1
ATOM 1003 N N . SER A 1 122 ? 2.083 -10.755 4.851 1.00 93.50 122 SER A N 1
ATOM 1004 C CA . SER A 1 122 ? 3.223 -11.681 4.885 1.00 93.50 122 SER A CA 1
ATOM 1005 C C . SER A 1 122 ? 3.695 -12.072 3.483 1.00 93.50 122 SER A C 1
ATOM 1007 O O . SER A 1 122 ? 4.896 -12.163 3.238 1.00 93.50 122 SER A O 1
ATOM 1009 N N . ASN A 1 123 ? 2.754 -12.222 2.548 1.00 92.81 123 ASN A N 1
ATOM 1010 C CA . ASN A 1 123 ? 3.024 -12.583 1.158 1.00 92.81 123 ASN A CA 1
ATOM 1011 C C . ASN A 1 123 ? 3.636 -11.446 0.328 1.00 92.81 123 ASN A C 1
ATOM 1013 O O . ASN A 1 123 ? 4.097 -11.696 -0.786 1.00 92.81 123 ASN A O 1
ATOM 1017 N N . PHE A 1 124 ? 3.669 -10.206 0.836 1.00 90.81 124 PHE A N 1
ATOM 1018 C CA . PHE A 1 124 ? 4.224 -9.072 0.095 1.00 90.81 124 PHE A CA 1
ATOM 1019 C C . PHE A 1 124 ? 5.671 -9.319 -0.338 1.00 90.81 124 PHE A C 1
ATOM 1021 O O . PHE A 1 124 ? 5.997 -9.110 -1.502 1.00 90.81 124 PHE A O 1
ATOM 1028 N N . ARG A 1 125 ? 6.540 -9.798 0.566 1.00 87.69 125 ARG A N 1
ATOM 1029 C CA . ARG A 1 125 ? 7.964 -10.008 0.244 1.00 87.69 125 ARG A CA 1
ATOM 1030 C C . ARG A 1 125 ? 8.153 -11.042 -0.855 1.00 87.69 125 ARG A C 1
ATOM 1032 O O . ARG A 1 125 ? 8.975 -10.825 -1.739 1.00 87.69 125 ARG A O 1
ATOM 1039 N N . HIS A 1 126 ? 7.384 -12.124 -0.813 1.00 89.38 126 HIS A N 1
ATOM 1040 C CA . HIS A 1 126 ? 7.435 -13.141 -1.850 1.00 89.38 126 HIS A CA 1
ATOM 1041 C C . HIS A 1 126 ? 6.900 -12.631 -3.183 1.00 89.38 126 HIS A C 1
ATOM 1043 O O . HIS A 1 126 ? 7.559 -12.809 -4.199 1.00 89.38 126 HIS A O 1
ATOM 1049 N N . SER A 1 127 ? 5.763 -11.931 -3.183 1.00 87.19 127 SER A N 1
ATOM 1050 C CA . SER A 1 127 ? 5.181 -11.398 -4.419 1.00 87.19 127 SER A CA 1
ATOM 1051 C C . SER A 1 127 ? 6.029 -10.274 -5.041 1.00 87.19 127 SER A C 1
ATOM 1053 O O . SER A 1 127 ? 6.164 -10.200 -6.257 1.00 87.19 127 SER A O 1
ATOM 1055 N N . TYR A 1 128 ? 6.644 -9.414 -4.222 1.00 86.75 128 TYR A N 1
ATOM 1056 C CA . TYR A 1 128 ? 7.380 -8.241 -4.701 1.00 86.75 128 TYR A CA 1
ATOM 1057 C C . TYR A 1 128 ? 8.866 -8.503 -4.991 1.00 86.75 128 TYR A C 1
ATOM 1059 O O . TYR A 1 128 ? 9.395 -7.976 -5.968 1.00 86.75 128 TYR A O 1
ATOM 1067 N N . TYR A 1 129 ? 9.554 -9.282 -4.146 1.00 85.75 129 TYR A N 1
ATOM 1068 C CA . TYR A 1 129 ? 10.991 -9.562 -4.284 1.00 85.75 129 TYR A CA 1
ATOM 1069 C C . TYR A 1 129 ? 11.303 -10.961 -4.823 1.00 85.75 129 TYR A C 1
ATOM 1071 O O . TYR A 1 129 ? 12.474 -11.241 -5.058 1.00 85.75 129 TYR A O 1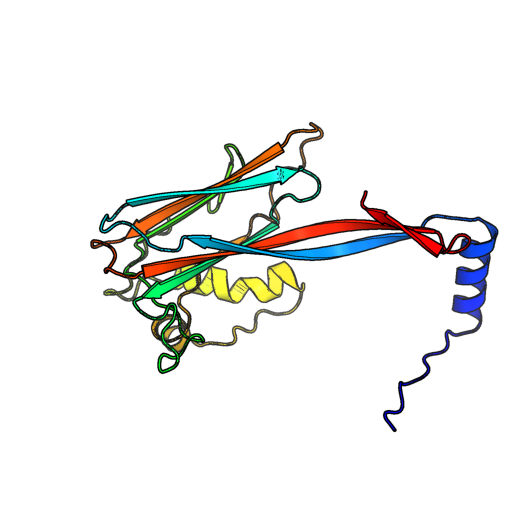
ATOM 1079 N N . GLU A 1 130 ? 10.304 -11.839 -4.978 1.00 85.12 130 GLU A N 1
ATOM 1080 C CA . GLU A 1 130 ? 10.492 -13.242 -5.392 1.00 85.12 130 GLU A CA 1
ATOM 1081 C C . GLU A 1 130 ? 11.391 -14.046 -4.426 1.00 85.12 130 GLU A C 1
ATOM 1083 O O . GLU A 1 130 ? 12.050 -15.015 -4.800 1.00 85.12 130 GLU A O 1
ATOM 1088 N N . ILE A 1 131 ? 11.412 -13.649 -3.148 1.00 86.88 131 ILE A N 1
ATOM 1089 C CA . ILE A 1 131 ? 12.175 -14.295 -2.064 1.00 86.88 131 ILE A CA 1
ATOM 1090 C C . ILE A 1 131 ? 11.212 -15.079 -1.150 1.00 86.88 131 ILE A C 1
ATOM 1092 O O . ILE A 1 131 ? 9.993 -15.021 -1.306 1.00 86.88 131 ILE A O 1
ATOM 1096 N N . GLY A 1 132 ? 11.735 -15.869 -0.210 1.00 84.25 132 GLY A N 1
ATOM 1097 C CA . GLY A 1 132 ? 10.935 -16.566 0.797 1.00 84.25 132 GLY A CA 1
ATOM 1098 C C . GLY A 1 132 ? 10.036 -15.646 1.640 1.00 84.25 132 GLY A C 1
ATOM 1099 O O . GLY A 1 132 ? 10.299 -14.453 1.819 1.00 84.25 132 GLY A O 1
ATOM 1100 N N . ASN A 1 133 ? 8.965 -16.236 2.176 1.00 82.00 133 ASN A N 1
ATOM 1101 C CA . ASN A 1 133 ? 8.023 -15.571 3.072 1.00 82.00 133 ASN A CA 1
ATOM 1102 C C . ASN A 1 133 ? 8.603 -15.457 4.485 1.00 82.00 133 ASN A C 1
ATOM 1104 O O . ASN A 1 133 ? 8.546 -16.398 5.273 1.00 82.00 133 ASN A O 1
ATOM 1108 N N . GLU A 1 134 ? 9.118 -14.277 4.811 1.00 86.62 134 GLU A N 1
ATOM 1109 C CA . GLU A 1 134 ? 9.615 -13.937 6.145 1.00 86.62 134 GLU A CA 1
ATOM 1110 C C . GLU A 1 134 ? 8.984 -12.612 6.605 1.00 86.62 134 GLU A C 1
ATOM 1112 O O . GLU A 1 134 ? 9.542 -11.535 6.336 1.00 86.62 134 GLU A O 1
ATOM 1117 N N . PRO A 1 135 ? 7.790 -12.658 7.234 1.00 87.25 135 PRO A N 1
ATOM 1118 C CA . PRO A 1 135 ? 7.134 -11.466 7.755 1.00 87.25 135 PRO A CA 1
ATOM 1119 C C . PRO A 1 135 ? 7.930 -10.868 8.919 1.00 87.25 135 PRO A C 1
ATOM 1121 O O . PRO A 1 135 ? 8.448 -11.582 9.773 1.00 87.25 135 PRO A O 1
ATOM 1124 N N . ILE A 1 136 ? 8.002 -9.536 8.957 1.00 90.44 136 ILE A N 1
ATOM 1125 C CA . ILE A 1 136 ? 8.770 -8.786 9.967 1.00 90.44 136 ILE A CA 1
ATOM 1126 C C . ILE A 1 136 ? 8.073 -8.795 11.337 1.00 90.44 136 ILE A C 1
ATOM 1128 O O . ILE A 1 136 ? 8.735 -8.706 12.365 1.00 90.44 136 ILE A O 1
ATOM 1132 N N . PHE A 1 137 ? 6.743 -8.902 11.354 1.00 93.81 137 PHE A N 1
ATOM 1133 C CA . PHE A 1 137 ? 5.930 -8.867 12.567 1.00 93.81 137 PHE A CA 1
ATOM 1134 C C . PHE A 1 137 ? 5.194 -10.181 12.749 1.00 93.81 137 PHE A C 1
ATOM 1136 O O . PHE A 1 137 ? 4.677 -10.728 11.780 1.00 93.81 137 PHE A O 1
ATOM 1143 N N . THR A 1 138 ? 5.065 -10.640 13.991 1.00 95.25 138 THR A N 1
ATOM 1144 C CA . THR A 1 138 ? 4.107 -11.695 14.341 1.00 95.25 138 THR A CA 1
ATOM 1145 C C . THR A 1 138 ? 2.661 -11.204 14.153 1.00 95.25 138 THR A C 1
ATOM 1147 O O . THR A 1 138 ? 2.418 -9.994 14.152 1.00 95.25 138 THR A O 1
ATOM 1150 N N . PRO A 1 139 ? 1.644 -12.089 14.086 1.00 95.50 139 PRO A N 1
ATOM 1151 C CA . PRO A 1 139 ? 0.249 -11.657 13.952 1.00 95.50 139 PRO A CA 1
ATOM 1152 C C . PRO A 1 139 ? -0.225 -10.693 15.050 1.00 95.50 139 PRO A C 1
ATOM 1154 O O . PRO A 1 139 ? -1.094 -9.853 14.815 1.00 95.50 139 PRO A O 1
ATOM 1157 N N . LYS A 1 140 ? 0.312 -10.810 16.271 1.00 95.31 140 LYS A N 1
ATOM 1158 C CA . LYS A 1 140 ? -0.041 -9.919 17.387 1.00 95.31 140 LYS A CA 1
ATOM 1159 C C . LYS A 1 140 ? 0.596 -8.540 17.227 1.00 95.31 140 LYS A C 1
ATOM 1161 O O . LYS A 1 140 ? -0.091 -7.544 17.419 1.00 95.31 140 LYS A O 1
ATOM 1166 N N . GLU A 1 141 ? 1.870 -8.491 16.846 1.00 96.00 141 GLU A N 1
ATOM 1167 C CA . GLU A 1 141 ? 2.592 -7.241 16.579 1.00 96.00 141 GLU A CA 1
ATOM 1168 C C . GLU A 1 141 ? 2.041 -6.524 15.349 1.00 96.00 141 GLU A C 1
ATOM 1170 O O . GLU A 1 141 ? 1.859 -5.314 15.378 1.00 96.00 141 GLU A O 1
ATOM 1175 N N . PHE A 1 142 ? 1.693 -7.263 14.294 1.00 95.88 142 PHE A N 1
ATOM 1176 C CA . PHE A 1 142 ? 1.015 -6.711 13.125 1.00 95.88 142 PHE A CA 1
ATOM 1177 C C . PHE A 1 142 ? -0.263 -5.976 13.539 1.00 95.88 142 PHE A C 1
ATOM 1179 O O . PHE A 1 142 ? -0.438 -4.810 13.202 1.00 95.88 142 PHE A O 1
ATOM 1186 N N . LYS A 1 143 ? -1.119 -6.620 14.344 1.00 95.56 143 LYS A N 1
ATOM 1187 C CA . LYS A 1 143 ? -2.373 -6.027 14.828 1.00 95.56 143 LYS A CA 1
ATOM 1188 C C . LYS A 1 143 ? -2.163 -4.719 15.600 1.00 95.56 143 LYS A C 1
ATOM 1190 O O . LYS A 1 143 ? -3.002 -3.826 15.485 1.00 95.56 143 LYS A O 1
ATOM 1195 N N . SER A 1 144 ? -1.119 -4.634 16.427 1.00 93.81 144 SER A N 1
ATOM 1196 C CA . SER A 1 144 ? -0.904 -3.508 17.347 1.00 93.81 144 SER A CA 1
ATOM 1197 C C . SER A 1 144 ? -0.005 -2.400 16.798 1.00 93.81 144 SER A C 1
ATOM 1199 O O . SER A 1 144 ? -0.153 -1.255 17.214 1.00 93.81 144 SER A O 1
ATOM 1201 N N . ILE A 1 145 ? 0.931 -2.725 15.905 1.00 94.50 145 ILE A N 1
ATOM 1202 C CA . ILE A 1 145 ? 1.965 -1.800 15.420 1.00 94.50 145 IL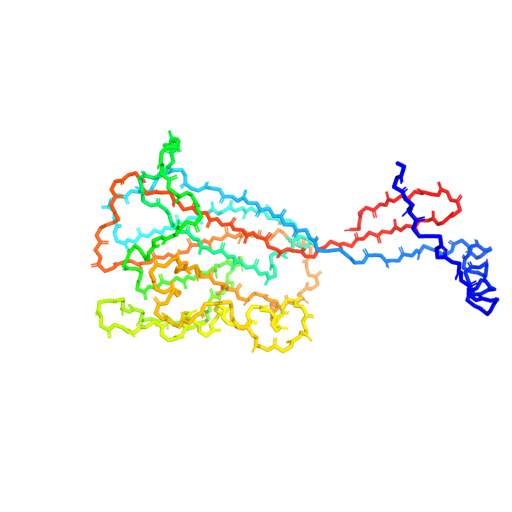E A CA 1
ATOM 1203 C C . ILE A 1 145 ? 1.686 -1.373 13.983 1.00 94.50 145 ILE A C 1
ATOM 1205 O O . ILE A 1 145 ? 1.829 -0.195 13.659 1.00 94.50 145 ILE A O 1
ATOM 1209 N N . SER A 1 146 ? 1.339 -2.321 13.111 1.00 95.00 146 SER A N 1
ATOM 1210 C CA . SER A 1 146 ? 1.302 -2.089 11.667 1.00 95.00 146 SER A CA 1
ATOM 1211 C C . SER A 1 146 ? 0.196 -2.887 10.965 1.00 95.00 146 SER A C 1
ATOM 1213 O O . SER A 1 146 ? 0.502 -3.742 10.133 1.00 95.00 146 SER A O 1
ATOM 1215 N N . PRO A 1 147 ? -1.092 -2.631 11.267 1.00 95.31 147 PRO A N 1
ATOM 1216 C CA . PRO A 1 147 ? -2.233 -3.261 10.601 1.00 95.31 147 PRO A CA 1
ATOM 1217 C C . PRO A 1 147 ? -2.441 -2.689 9.186 1.00 95.31 147 PRO A C 1
ATOM 1219 O O . PRO A 1 147 ? -3.509 -2.183 8.843 1.00 95.31 147 PRO A O 1
ATOM 1222 N N . ILE A 1 148 ? -1.395 -2.737 8.362 1.00 95.88 148 ILE A N 1
ATOM 1223 C CA . ILE A 1 148 ? -1.407 -2.261 6.981 1.00 95.88 148 ILE A CA 1
ATOM 1224 C C . ILE A 1 148 ? -1.988 -3.326 6.054 1.00 95.88 148 ILE A C 1
ATOM 1226 O O . ILE A 1 148 ? -1.771 -4.525 6.226 1.00 95.88 148 ILE A O 1
ATOM 1230 N N . THR A 1 149 ? -2.707 -2.880 5.033 1.00 96.56 149 THR A N 1
ATOM 1231 C CA . THR A 1 149 ? -3.301 -3.758 4.027 1.00 96.56 149 THR A CA 1
ATOM 1232 C C . THR A 1 149 ? -2.429 -3.748 2.782 1.00 96.56 149 THR A C 1
ATOM 1234 O O . THR A 1 149 ? -2.397 -2.747 2.073 1.00 96.56 149 THR A O 1
ATOM 1237 N N . HIS A 1 150 ? -1.753 -4.856 2.483 1.00 96.00 150 HIS A N 1
ATOM 1238 C CA . HIS A 1 150 ? -1.154 -5.076 1.165 1.00 96.00 150 HIS A CA 1
ATOM 1239 C C . HIS A 1 150 ? -2.185 -5.730 0.239 1.00 96.00 150 HIS A C 1
ATOM 1241 O O . HIS A 1 150 ? -2.774 -6.741 0.604 1.00 96.00 150 HIS A O 1
ATOM 1247 N N . ILE A 1 151 ? -2.393 -5.174 -0.952 1.00 95.88 151 ILE A N 1
ATOM 1248 C CA . ILE A 1 151 ? -3.261 -5.717 -1.997 1.00 95.88 151 ILE A CA 1
ATOM 1249 C C . ILE A 1 151 ? -2.421 -5.932 -3.252 1.00 95.88 151 ILE A C 1
ATOM 1251 O O . ILE A 1 151 ? -1.900 -4.988 -3.853 1.00 95.88 151 ILE A O 1
ATOM 1255 N N . ASP A 1 152 ? -2.319 -7.195 -3.646 1.00 93.88 152 ASP A N 1
ATOM 1256 C CA . ASP A 1 152 ? -1.597 -7.622 -4.835 1.00 93.88 152 ASP A CA 1
ATOM 1257 C C . ASP A 1 152 ? -2.501 -7.520 -6.074 1.00 93.88 152 ASP A C 1
ATOM 1259 O O . ASP A 1 152 ? -3.487 -8.248 -6.208 1.00 93.88 152 ASP A O 1
ATOM 1263 N N . CYS A 1 153 ? -2.155 -6.599 -6.973 1.00 91.62 153 CYS A N 1
ATOM 1264 C CA . CYS A 1 153 ? -2.813 -6.378 -8.262 1.00 91.62 153 CYS A CA 1
ATOM 1265 C C . CYS A 1 153 ? -1.943 -6.875 -9.435 1.00 91.62 153 CYS A C 1
ATOM 1267 O O . CYS A 1 153 ? -2.269 -6.643 -10.598 1.00 91.62 153 CYS A O 1
ATOM 1269 N N . SER A 1 154 ? -0.821 -7.555 -9.166 1.00 87.12 154 SER A N 1
ATOM 1270 C CA . SER A 1 154 ? 0.173 -7.931 -10.181 1.00 87.12 154 SER A CA 1
ATOM 1271 C C . SER A 1 154 ? -0.399 -8.829 -11.280 1.00 87.12 154 SER A C 1
ATOM 1273 O O . SER A 1 154 ? 0.013 -8.716 -12.435 1.00 87.12 154 SER A O 1
ATOM 1275 N N . ARG A 1 155 ? -1.394 -9.656 -10.928 1.00 83.25 155 ARG A N 1
ATOM 1276 C CA . ARG A 1 155 ? -2.092 -10.622 -11.797 1.00 83.25 155 ARG A CA 1
ATOM 1277 C C . ARG A 1 155 ? -3.213 -10.015 -12.649 1.00 83.25 155 ARG A C 1
ATOM 1279 O O . ARG A 1 155 ? -4.049 -10.750 -13.174 1.00 83.25 155 ARG A O 1
ATOM 1286 N N . GLN A 1 156 ? -3.257 -8.693 -12.761 1.00 80.19 156 GLN A N 1
ATOM 1287 C CA . GLN A 1 156 ? -4.181 -7.999 -13.651 1.00 80.19 156 GLN A CA 1
ATOM 1288 C C . GLN A 1 156 ? -4.010 -8.411 -15.115 1.00 80.19 156 GLN A C 1
ATOM 1290 O O . GLN A 1 156 ? -2.912 -8.747 -15.567 1.00 80.19 156 GLN A O 1
ATOM 1295 N N . LYS A 1 157 ? -5.103 -8.362 -15.880 1.00 75.12 157 LYS A N 1
ATOM 1296 C CA . LYS A 1 157 ? -5.069 -8.702 -17.305 1.00 75.12 157 LYS A CA 1
ATOM 1297 C C . LYS A 1 157 ? -4.311 -7.637 -18.091 1.00 75.12 157 LYS A C 1
ATOM 1299 O O . LYS A 1 157 ? -4.749 -6.491 -18.199 1.00 75.12 157 LYS A O 1
ATOM 1304 N N . GLU A 1 158 ? -3.229 -8.042 -18.747 1.00 67.69 158 GLU A N 1
ATOM 1305 C CA . GLU A 1 158 ? -2.522 -7.203 -19.715 1.00 67.69 158 GLU A CA 1
ATOM 1306 C C . GLU A 1 158 ? -3.316 -7.140 -21.027 1.00 67.69 158 GLU A C 1
ATOM 1308 O O . GLU A 1 158 ? -3.064 -7.853 -21.992 1.00 67.69 158 GLU A O 1
ATOM 1313 N N . THR A 1 159 ? -4.367 -6.323 -21.062 1.00 56.53 159 THR A N 1
ATOM 1314 C CA . THR A 1 159 ? -5.113 -6.073 -22.304 1.00 56.53 159 THR A CA 1
ATOM 1315 C C . THR A 1 159 ? -4.311 -5.149 -23.233 1.00 56.53 159 THR A C 1
ATOM 1317 O O . THR A 1 159 ? -3.630 -4.237 -22.779 1.00 56.53 159 THR A O 1
ATOM 1320 N N . ILE A 1 160 ? -4.415 -5.322 -24.552 1.00 52.84 160 ILE A N 1
ATOM 1321 C CA . ILE A 1 160 ? -3.620 -4.566 -25.550 1.00 52.84 160 ILE A CA 1
ATOM 1322 C C . ILE A 1 160 ? -4.097 -3.100 -25.711 1.00 52.84 160 ILE A C 1
ATOM 1324 O O . ILE A 1 160 ? -3.420 -2.273 -26.311 1.00 52.84 160 ILE A O 1
ATOM 1328 N N . GLN A 1 161 ? -5.254 -2.728 -25.150 1.00 52.91 161 GLN A N 1
ATOM 1329 C CA . GLN A 1 161 ? -5.831 -1.389 -25.328 1.00 52.91 161 GLN A CA 1
ATOM 1330 C C . GLN A 1 161 ? -5.113 -0.302 -24.509 1.00 52.91 161 GLN A C 1
ATOM 1332 O O . GLN A 1 161 ? -4.978 -0.409 -23.287 1.00 52.91 161 GLN A O 1
ATOM 1337 N N . SER A 1 162 ? -4.719 0.769 -25.198 1.00 56.34 162 SER A N 1
ATOM 1338 C CA . SER A 1 162 ? -4.097 1.998 -24.696 1.00 56.34 162 SER A CA 1
ATOM 1339 C C . SER A 1 162 ? -5.109 2.903 -23.973 1.00 56.34 162 SER A C 1
ATOM 1341 O O . SER A 1 162 ? -5.549 3.914 -24.517 1.00 56.34 162 SER A O 1
ATOM 1343 N N . GLY A 1 163 ? -5.526 2.517 -22.766 1.00 70.12 163 GLY A N 1
ATOM 1344 C CA . GLY A 1 163 ? -6.440 3.296 -21.919 1.00 70.12 163 GLY A CA 1
ATOM 1345 C C . GLY A 1 163 ? -5.785 3.775 -20.624 1.00 70.12 163 GLY A C 1
ATOM 1346 O O . GLY A 1 163 ? -4.777 3.217 -20.192 1.00 70.12 163 GLY A O 1
ATOM 1347 N N . SER A 1 164 ? -6.352 4.800 -19.991 1.00 81.50 164 SER A N 1
ATOM 1348 C CA . SER A 1 164 ? -6.007 5.159 -18.613 1.00 81.50 164 SER A CA 1
ATOM 1349 C C . SER A 1 164 ? -6.530 4.108 -17.623 1.00 81.50 164 SER A C 1
ATOM 1351 O O . SER A 1 164 ? -7.497 3.391 -17.896 1.00 81.50 164 SER A O 1
ATOM 1353 N N . VAL A 1 165 ? -5.879 4.005 -16.466 1.00 84.94 165 VAL A N 1
ATOM 1354 C CA . VAL A 1 165 ? -6.329 3.179 -15.343 1.00 84.94 165 VAL A CA 1
ATOM 1355 C C . VAL A 1 165 ? -6.758 4.093 -14.208 1.00 84.94 165 VAL A C 1
ATOM 1357 O O . VAL A 1 165 ? -5.947 4.811 -13.631 1.00 84.94 165 VAL A O 1
ATOM 1360 N N . VAL A 1 166 ? -8.048 4.078 -13.893 1.00 90.06 166 VAL A N 1
ATOM 1361 C CA . VAL A 1 166 ? -8.619 4.787 -12.749 1.00 90.06 166 VAL A CA 1
ATOM 1362 C C . VAL A 1 166 ? -8.545 3.874 -11.533 1.00 90.06 166 VAL A C 1
ATOM 1364 O O . VAL A 1 166 ? -9.151 2.806 -11.514 1.00 90.06 166 VAL A O 1
ATOM 1367 N N . MET A 1 167 ? -7.810 4.301 -10.514 1.00 93.00 167 MET A N 1
ATOM 1368 C CA . MET A 1 167 ? -7.664 3.593 -9.252 1.00 93.00 167 MET A CA 1
ATOM 1369 C C . MET A 1 167 ? -8.576 4.198 -8.184 1.00 93.00 167 MET A C 1
ATOM 1371 O O . MET A 1 167 ? -8.520 5.398 -7.893 1.00 93.00 167 MET A O 1
ATOM 1375 N N . ARG A 1 168 ? -9.381 3.345 -7.549 1.00 95.62 168 ARG A N 1
ATOM 1376 C CA . ARG A 1 168 ? -10.260 3.709 -6.434 1.00 95.62 168 ARG A CA 1
ATOM 1377 C C . ARG A 1 168 ? -10.128 2.699 -5.307 1.00 95.62 168 ARG A C 1
ATOM 1379 O O . ARG A 1 168 ? -10.100 1.503 -5.563 1.00 95.62 168 ARG A O 1
ATOM 1386 N N . ILE A 1 169 ? -10.086 3.167 -4.069 1.00 97.31 169 ILE A N 1
ATOM 1387 C CA . ILE A 1 169 ? -10.120 2.310 -2.884 1.00 97.31 169 ILE A CA 1
ATOM 1388 C C . ILE A 1 169 ? -11.504 2.422 -2.259 1.00 97.31 169 ILE A C 1
ATOM 1390 O O . ILE A 1 169 ? -12.030 3.519 -2.085 1.00 97.31 169 ILE A O 1
ATOM 1394 N N . GLU A 1 170 ? -12.091 1.290 -1.905 1.00 97.62 170 GLU A N 1
ATOM 1395 C CA . GLU A 1 170 ? -13.283 1.226 -1.072 1.00 97.62 170 GLU A CA 1
ATOM 1396 C C . GLU A 1 170 ? -12.972 0.431 0.182 1.00 97.62 170 GLU A C 1
ATOM 1398 O O . GLU A 1 170 ? -12.335 -0.622 0.123 1.00 97.62 170 GLU A O 1
ATOM 1403 N N . PHE A 1 171 ? -13.429 0.933 1.320 1.00 97.75 171 PHE A N 1
ATOM 1404 C CA . PHE A 1 171 ? -13.264 0.239 2.582 1.00 97.75 171 PHE A CA 1
ATOM 1405 C C . PHE A 1 171 ? -14.435 0.487 3.522 1.00 97.75 171 PHE A C 1
ATOM 1407 O O . PHE A 1 171 ? -15.163 1.480 3.416 1.00 97.75 171 PHE A O 1
ATOM 1414 N N . GLU A 1 172 ? -14.607 -0.463 4.430 1.00 97.94 172 GLU A N 1
ATOM 1415 C CA . GLU A 1 172 ? -15.684 -0.510 5.404 1.00 97.94 172 GLU A CA 1
ATOM 1416 C C . GLU A 1 172 ? -15.111 -0.783 6.793 1.00 97.94 172 GLU A C 1
ATOM 1418 O O . GLU A 1 172 ? -14.139 -1.528 6.939 1.00 97.94 172 GLU A O 1
ATOM 1423 N N . THR A 1 173 ? -15.715 -0.181 7.810 1.00 97.50 173 THR A N 1
ATOM 1424 C CA . THR A 1 173 ? -15.350 -0.330 9.220 1.00 97.50 173 THR A CA 1
ATOM 1425 C C . THR A 1 173 ? -16.574 -0.726 10.043 1.00 97.50 173 THR A C 1
ATOM 1427 O O . THR A 1 173 ? -17.713 -0.425 9.679 1.00 97.50 173 THR A O 1
ATOM 1430 N N . SER A 1 174 ? -16.366 -1.404 11.175 1.00 96.88 174 SER A N 1
ATOM 1431 C CA . SER A 1 174 ? -17.473 -1.835 12.046 1.00 96.88 174 SER A CA 1
ATOM 1432 C C . SER A 1 174 ? -18.116 -0.678 12.820 1.00 96.88 174 SER A C 1
ATOM 1434 O O . SER A 1 174 ? -19.210 -0.812 13.357 1.00 96.88 174 SER A O 1
ATOM 1436 N N . GLU A 1 175 ? -17.409 0.443 12.932 1.00 96.44 175 GLU A N 1
ATOM 1437 C CA . GLU A 1 175 ? -17.813 1.649 13.653 1.00 96.44 175 GLU A CA 1
ATOM 1438 C C . GLU A 1 175 ? -17.317 2.894 12.914 1.00 96.44 175 GLU A C 1
ATOM 1440 O O . GLU A 1 175 ? -16.454 2.798 12.038 1.00 96.44 175 GLU A O 1
ATOM 1445 N N . ASN A 1 176 ? -17.892 4.057 13.224 1.00 96.94 176 ASN A N 1
ATOM 1446 C CA . ASN A 1 176 ? -17.508 5.309 12.576 1.00 96.94 176 ASN A CA 1
ATOM 1447 C C . ASN A 1 176 ? -16.019 5.583 12.778 1.00 96.94 176 ASN A C 1
ATOM 1449 O O . ASN A 1 176 ? -15.507 5.461 13.892 1.00 96.94 176 ASN A O 1
ATOM 1453 N N . ILE A 1 177 ? -15.347 6.008 11.708 1.00 95.44 177 ILE A N 1
ATOM 1454 C CA . ILE A 1 177 ? -13.937 6.365 11.799 1.00 95.44 177 ILE A CA 1
ATOM 1455 C C . ILE A 1 177 ? -13.737 7.526 12.789 1.00 95.44 177 ILE A C 1
ATOM 1457 O O . ILE A 1 177 ? -14.488 8.508 12.740 1.00 95.44 177 ILE A O 1
ATOM 1461 N N . PRO A 1 178 ? -12.748 7.427 13.702 1.00 94.94 178 PRO A N 1
ATOM 1462 C CA . PRO A 1 178 ? -12.427 8.506 14.626 1.00 94.94 178 PRO A CA 1
ATOM 1463 C C . PRO A 1 178 ? -12.053 9.801 13.903 1.00 94.94 178 PRO A C 1
ATOM 1465 O O . PRO A 1 178 ? -11.506 9.781 12.799 1.00 94.94 178 PRO A O 1
ATOM 1468 N N . ASN A 1 179 ? -12.288 10.937 14.561 1.00 92.88 179 ASN A N 1
ATOM 1469 C CA . ASN A 1 179 ? -11.795 12.221 14.067 1.00 92.88 179 ASN A CA 1
ATOM 1470 C C . ASN A 1 179 ? -10.270 12.216 13.916 1.00 92.88 179 ASN A C 1
ATOM 1472 O O . ASN A 1 179 ? -9.564 11.469 14.596 1.00 92.88 179 ASN A O 1
ATOM 1476 N N . ASP A 1 180 ? -9.782 13.071 13.017 1.00 93.00 180 ASP A N 1
ATOM 1477 C CA . ASP A 1 180 ? -8.358 13.232 12.716 1.00 93.00 180 ASP A CA 1
ATOM 1478 C C . ASP A 1 180 ? -7.684 11.941 12.222 1.00 93.00 180 ASP A C 1
ATOM 1480 O O . ASP A 1 180 ? -6.497 11.711 12.467 1.00 93.00 180 ASP A O 1
ATOM 1484 N N . THR A 1 181 ? -8.436 11.084 11.525 1.00 96.06 181 THR A N 1
ATOM 1485 C CA . THR A 1 181 ? -7.882 9.897 10.866 1.00 96.06 181 THR A CA 1
ATOM 1486 C C . THR A 1 181 ? -7.413 10.238 9.455 1.00 96.06 181 THR A C 1
ATOM 1488 O O . THR A 1 181 ? -8.204 10.663 8.611 1.00 96.06 181 THR A O 1
ATOM 1491 N N . THR A 1 182 ? -6.134 9.987 9.192 1.00 96.12 182 THR A N 1
ATOM 1492 C CA . THR A 1 182 ? -5.506 10.088 7.873 1.00 96.12 182 THR A CA 1
ATOM 1493 C C . THR A 1 182 ? -5.381 8.699 7.254 1.00 96.12 182 THR A C 1
ATOM 1495 O O . THR A 1 182 ? -4.951 7.761 7.931 1.00 96.12 182 THR A O 1
ATOM 1498 N N . ALA A 1 183 ? -5.703 8.564 5.966 1.00 97.00 183 ALA A N 1
ATOM 1499 C CA . ALA A 1 183 ? -5.382 7.364 5.193 1.00 97.00 183 ALA A CA 1
ATOM 1500 C C . ALA A 1 183 ? -4.201 7.617 4.256 1.00 97.00 183 ALA A C 1
ATOM 1502 O O . ALA A 1 183 ? -4.072 8.687 3.662 1.00 97.00 183 ALA A O 1
ATOM 1503 N N . TYR A 1 184 ? -3.375 6.597 4.078 1.00 96.69 184 TYR A N 1
ATOM 1504 C CA . TYR A 1 184 ? -2.233 6.597 3.178 1.00 96.69 184 TYR A CA 1
ATOM 1505 C C . TYR A 1 184 ? -2.368 5.447 2.189 1.00 96.69 184 TYR A C 1
ATOM 1507 O O . TYR A 1 184 ? -2.739 4.336 2.567 1.00 96.69 184 TYR A O 1
ATOM 1515 N N . CYS A 1 185 ? -2.040 5.710 0.928 1.00 96.81 185 CYS A N 1
ATOM 1516 C CA . CYS A 1 185 ? -1.977 4.722 -0.137 1.00 96.81 185 CYS A CA 1
ATOM 1517 C C . CYS A 1 185 ? -0.608 4.801 -0.809 1.00 96.81 185 CYS A C 1
ATOM 1519 O O . CYS A 1 185 ? -0.314 5.767 -1.512 1.00 96.81 185 CYS A O 1
ATOM 1521 N N . LEU A 1 186 ? 0.218 3.777 -0.616 1.00 95.88 186 LEU A N 1
ATOM 1522 C CA . LEU A 1 186 ? 1.460 3.591 -1.356 1.00 95.88 186 LEU A CA 1
ATOM 1523 C C . LEU A 1 186 ? 1.183 2.714 -2.577 1.00 95.88 186 LEU A C 1
ATOM 1525 O O . LEU A 1 186 ? 0.722 1.579 -2.454 1.00 95.88 186 LEU A O 1
ATOM 1529 N N . ILE A 1 187 ? 1.480 3.243 -3.755 1.00 94.12 187 ILE A N 1
ATOM 1530 C CA . ILE A 1 187 ? 1.291 2.582 -5.041 1.00 94.12 187 ILE A CA 1
ATOM 1531 C C . ILE A 1 187 ? 2.659 2.170 -5.564 1.00 94.12 187 ILE A C 1
ATOM 1533 O O . ILE A 1 187 ? 3.509 3.027 -5.796 1.00 94.12 187 ILE A O 1
ATOM 1537 N N . LEU A 1 188 ? 2.862 0.876 -5.801 1.00 92.81 188 LEU A N 1
ATOM 1538 C CA . LEU A 1 188 ? 4.052 0.341 -6.460 1.00 92.81 188 LEU A CA 1
ATOM 1539 C C . LEU A 1 188 ? 3.687 -0.063 -7.886 1.00 92.81 188 LEU A C 1
ATOM 1541 O O . LEU A 1 188 ? 2.754 -0.841 -8.101 1.00 92.81 188 LEU A O 1
ATOM 1545 N N . HIS A 1 189 ? 4.422 0.462 -8.858 1.00 88.38 189 HIS A N 1
ATOM 1546 C CA . HIS A 1 189 ? 4.185 0.230 -10.278 1.00 88.38 189 HIS A CA 1
ATOM 1547 C C . HIS A 1 189 ? 5.503 -0.020 -11.007 1.00 88.38 189 HIS A C 1
ATOM 1549 O O . HIS A 1 189 ? 6.580 0.396 -10.568 1.00 88.38 189 HIS A O 1
ATOM 1555 N N . ASP A 1 190 ? 5.407 -0.737 -12.121 1.00 84.88 190 ASP A N 1
ATOM 1556 C CA . ASP A 1 190 ? 6.530 -0.923 -13.029 1.00 84.88 190 ASP A CA 1
ATOM 1557 C C . ASP A 1 190 ? 6.734 0.317 -13.886 1.00 84.88 190 ASP A C 1
ATOM 1559 O O . ASP A 1 190 ? 5.783 0.988 -14.284 1.00 84.88 190 ASP A O 1
ATOM 1563 N N . ARG A 1 191 ? 7.995 0.607 -14.182 1.00 84.62 191 ARG A N 1
ATOM 1564 C CA . ARG A 1 191 ? 8.408 1.555 -15.206 1.00 84.62 191 ARG A CA 1
ATOM 1565 C C . ARG A 1 191 ? 9.457 0.906 -16.079 1.00 84.62 191 ARG A C 1
ATOM 1567 O O . ARG A 1 191 ? 10.330 0.183 -15.604 1.00 84.62 191 ARG A O 1
ATOM 1574 N N . LEU A 1 192 ? 9.386 1.202 -17.363 1.00 85.31 192 LEU A N 1
ATOM 1575 C CA . LEU A 1 192 ? 10.307 0.680 -18.351 1.00 85.31 192 LEU A CA 1
ATOM 1576 C C . LEU A 1 192 ? 11.083 1.850 -18.942 1.00 85.31 192 LEU A C 1
ATOM 1578 O O . LEU A 1 192 ? 10.498 2.843 -19.371 1.00 85.31 192 LEU A O 1
ATOM 1582 N N . PHE A 1 193 ? 12.403 1.735 -18.966 1.00 87.44 193 PHE A N 1
ATOM 1583 C CA . PHE A 1 193 ? 13.270 2.741 -19.560 1.00 87.44 193 PHE A CA 1
ATOM 1584 C C . PHE A 1 193 ? 14.087 2.128 -20.689 1.00 87.44 193 PHE A C 1
ATOM 1586 O O . PHE A 1 193 ? 14.508 0.977 -20.621 1.00 87.44 193 PHE A O 1
ATOM 1593 N N . ARG A 1 194 ? 14.336 2.912 -21.731 1.00 90.00 194 ARG A N 1
ATOM 1594 C CA . ARG A 1 194 ? 15.324 2.625 -22.769 1.00 90.00 194 ARG A CA 1
ATOM 1595 C C . ARG A 1 194 ? 16.563 3.445 -22.486 1.00 90.00 194 ARG A C 1
ATOM 1597 O O . ARG A 1 194 ? 16.491 4.671 -22.417 1.00 90.00 194 ARG A O 1
ATOM 1604 N N . TYR A 1 195 ? 17.688 2.766 -22.335 1.00 89.94 195 TYR A N 1
ATOM 1605 C CA . TYR A 1 195 ? 18.999 3.383 -22.241 1.00 89.94 195 TYR A CA 1
ATOM 1606 C C . TYR A 1 195 ? 19.773 3.141 -23.530 1.00 89.94 195 TYR A C 1
ATOM 1608 O O . TYR A 1 195 ? 19.921 2.002 -23.967 1.00 89.94 195 TYR A O 1
ATOM 1616 N N . ASN A 1 196 ? 20.289 4.209 -24.127 1.00 88.12 196 ASN A N 1
ATOM 1617 C CA . ASN A 1 196 ? 21.184 4.128 -25.268 1.00 88.12 196 ASN A CA 1
ATOM 1618 C C . ASN A 1 196 ? 22.639 4.309 -24.787 1.00 88.12 196 ASN A C 1
ATOM 1620 O O . ASN A 1 196 ? 23.005 5.419 -24.397 1.00 88.12 196 ASN A O 1
ATOM 1624 N N . PRO A 1 197 ? 23.489 3.265 -24.833 1.00 84.38 197 PRO A N 1
ATOM 1625 C CA . PRO A 1 197 ? 24.853 3.342 -24.307 1.00 84.38 197 PRO A CA 1
ATOM 1626 C C . PRO A 1 197 ? 25.781 4.312 -25.056 1.00 84.38 197 PRO A C 1
ATOM 1628 O O . PRO A 1 197 ? 26.723 4.833 -24.459 1.00 84.38 197 PRO A O 1
ATOM 1631 N N . LEU A 1 198 ? 25.522 4.564 -26.344 1.00 85.19 198 LEU A N 1
ATOM 1632 C CA . LEU A 1 198 ? 26.370 5.391 -27.208 1.00 85.19 198 LEU A CA 1
ATOM 1633 C C . LEU A 1 198 ? 26.082 6.885 -27.019 1.00 85.19 198 LEU A C 1
ATOM 1635 O O . LEU A 1 198 ? 26.994 7.688 -26.844 1.00 85.19 198 LEU A O 1
ATOM 1639 N N . THR A 1 199 ? 24.803 7.254 -27.004 1.00 87.50 199 THR A N 1
ATOM 1640 C CA . THR A 1 199 ? 24.347 8.639 -26.793 1.00 87.50 199 THR A CA 1
ATOM 1641 C C . THR A 1 199 ? 24.162 8.987 -25.316 1.00 87.50 199 THR A C 1
ATOM 1643 O O . THR A 1 199 ? 24.012 10.159 -24.979 1.00 87.50 199 THR A O 1
ATOM 1646 N N . LYS A 1 200 ? 24.179 7.980 -24.431 1.00 85.75 200 LYS A N 1
ATOM 1647 C CA . LYS A 1 200 ? 23.901 8.076 -22.987 1.00 85.75 200 LYS A CA 1
ATOM 1648 C C . LYS A 1 200 ? 22.497 8.594 -22.657 1.00 85.75 200 LYS A C 1
ATOM 1650 O O . LYS A 1 200 ? 22.241 9.036 -21.540 1.00 85.75 200 LYS A O 1
ATOM 1655 N N . ILE A 1 201 ? 21.580 8.541 -23.621 1.00 87.81 201 ILE A N 1
ATOM 1656 C CA . ILE A 1 201 ? 20.202 8.997 -23.454 1.00 87.81 201 ILE A CA 1
ATOM 1657 C C . ILE A 1 201 ? 19.392 7.926 -22.716 1.00 87.81 201 ILE A C 1
ATOM 1659 O O . ILE A 1 201 ? 19.468 6.743 -23.046 1.00 87.81 201 ILE A O 1
ATOM 1663 N N . VAL A 1 202 ? 18.578 8.361 -21.753 1.00 87.56 202 VAL A N 1
ATOM 1664 C CA . VAL A 1 202 ? 17.571 7.541 -21.066 1.00 87.56 202 VAL A CA 1
ATOM 1665 C C . VAL A 1 202 ? 16.186 8.081 -21.416 1.00 87.56 202 VAL A C 1
ATOM 1667 O O . VAL A 1 202 ? 15.949 9.284 -21.311 1.00 87.56 202 VAL A O 1
ATOM 1670 N N . ARG A 1 203 ? 15.267 7.210 -21.840 1.00 87.56 203 ARG A N 1
ATOM 1671 C CA . ARG A 1 203 ? 13.873 7.564 -22.157 1.00 87.56 203 ARG A CA 1
ATOM 1672 C C . ARG A 1 203 ? 12.917 6.605 -21.464 1.00 87.56 203 ARG A C 1
ATOM 1674 O O . ARG A 1 203 ? 13.124 5.398 -21.534 1.00 87.56 203 ARG A O 1
ATOM 1681 N N . GLN A 1 204 ? 11.883 7.135 -20.818 1.00 83.00 204 GLN A N 1
ATOM 1682 C CA . GLN A 1 204 ? 10.769 6.316 -20.336 1.00 83.00 204 GLN A CA 1
ATOM 1683 C C . GLN A 1 204 ? 9.956 5.831 -21.545 1.00 83.00 204 GLN A C 1
ATOM 1685 O O . GLN A 1 204 ? 9.750 6.599 -22.489 1.00 83.00 204 GLN A O 1
ATOM 1690 N N . VAL A 1 205 ? 9.573 4.553 -21.528 1.00 76.00 205 VAL A N 1
ATOM 1691 C CA . VAL A 1 205 ? 8.732 3.906 -22.549 1.00 76.00 205 VAL A CA 1
ATOM 1692 C C . VAL A 1 205 ? 7.279 3.945 -22.119 1.00 76.00 205 VAL A C 1
ATOM 1694 O O . VAL A 1 205 ? 7.029 3.754 -20.907 1.00 76.00 205 VAL A O 1
#

InterPro domains:
  IPR049512 Double jelly roll-like domain [PF21738] (4-192)

Radius of gyration: 21.33 Å; chains: 1; bounding box: 56×34×52 Å

Secondary structure (DSSP, 8-state):
-------PPPHHHHHHHHHHHHTTPPEEEEEEEEEEEEE----SSSEEEEEEEEEEGGG-EEEEEEEEEES-TT-TTS-TT--B-TTEEEEEEEETTEEESSS----BTTTTB-HHHHHHHHTHHHHHHS-----SS-HHHHHHH---EEEE-TT----S---EEEEEEEEEESSPPPTTEEEEEEEEEEEEEEE-TTT--EEE-